Protein AF-A0A962YZ81-F1 (afdb_monomer)

Structure (mmCIF, N/CA/C/O backbone):
data_AF-A0A962YZ81-F1
#
_entry.id   AF-A0A962YZ81-F1
#
loop_
_atom_site.group_PDB
_atom_site.id
_atom_site.type_symbol
_atom_site.label_atom_id
_atom_site.label_alt_id
_atom_site.label_comp_id
_atom_site.label_asym_id
_atom_site.label_entity_id
_atom_site.label_seq_id
_atom_site.pdbx_PDB_ins_code
_atom_site.Cartn_x
_atom_site.Cartn_y
_atom_site.Cartn_z
_atom_site.occupancy
_atom_site.B_iso_or_equiv
_atom_site.auth_seq_id
_atom_site.auth_comp_id
_atom_site.auth_asym_id
_atom_site.auth_atom_id
_atom_site.pdbx_PDB_model_num
ATOM 1 N N . MET A 1 1 ? -32.853 -2.459 6.641 1.00 59.88 1 MET A N 1
ATOM 2 C CA . MET A 1 1 ? -31.569 -1.714 6.625 1.00 59.88 1 MET A CA 1
ATOM 3 C C . MET A 1 1 ? -31.871 -0.236 6.868 1.00 59.88 1 MET A C 1
ATOM 5 O O . MET A 1 1 ? -32.823 0.249 6.276 1.00 59.88 1 MET A O 1
ATOM 9 N N . ASN A 1 2 ? -31.163 0.456 7.772 1.00 80.00 2 ASN A N 1
ATOM 10 C CA . ASN A 1 2 ? -31.430 1.874 8.089 1.00 80.00 2 ASN A CA 1
ATOM 11 C C . ASN A 1 2 ? -31.169 2.768 6.851 1.00 80.00 2 ASN A C 1
ATOM 13 O O . ASN A 1 2 ? -30.188 2.528 6.148 1.00 80.00 2 ASN A O 1
ATOM 17 N N . LYS A 1 3 ? -32.009 3.784 6.588 1.00 79.56 3 LYS A N 1
ATOM 18 C CA . LYS A 1 3 ? -31.895 4.694 5.425 1.00 79.56 3 LYS A CA 1
ATOM 19 C C . LYS A 1 3 ? -30.495 5.306 5.291 1.00 79.56 3 LYS A C 1
ATOM 21 O O . LYS A 1 3 ? -29.955 5.332 4.193 1.00 79.56 3 LYS A O 1
ATOM 26 N N . ALA A 1 4 ? -29.874 5.710 6.401 1.00 78.94 4 ALA A N 1
ATOM 27 C CA . ALA A 1 4 ? -28.517 6.268 6.401 1.00 78.94 4 ALA A CA 1
ATOM 28 C C . ALA A 1 4 ? -27.460 5.283 5.863 1.00 78.94 4 ALA A C 1
ATOM 30 O O . ALA A 1 4 ? -26.627 5.653 5.042 1.00 78.94 4 ALA A O 1
ATOM 31 N N . LYS A 1 5 ? -27.562 4.003 6.241 1.00 81.94 5 LYS A N 1
ATOM 32 C CA . LYS A 1 5 ? -26.656 2.944 5.774 1.00 81.94 5 LYS A CA 1
ATOM 33 C C . LYS A 1 5 ? -26.823 2.668 4.276 1.00 81.94 5 LYS A C 1
ATOM 35 O O . LYS A 1 5 ? -25.845 2.387 3.591 1.00 81.94 5 LYS A O 1
ATOM 40 N N . ILE A 1 6 ? -28.059 2.755 3.773 1.00 87.19 6 ILE A N 1
ATOM 41 C CA . ILE A 1 6 ? -28.347 2.655 2.333 1.00 87.19 6 ILE A CA 1
ATOM 42 C C . ILE A 1 6 ? -27.667 3.812 1.596 1.00 87.19 6 ILE A C 1
ATOM 44 O O . ILE A 1 6 ? -26.967 3.569 0.624 1.00 87.19 6 ILE A O 1
ATOM 48 N N . ILE A 1 7 ? -27.814 5.045 2.091 1.00 89.69 7 ILE A N 1
ATOM 49 C CA . ILE A 1 7 ? -27.195 6.232 1.485 1.00 89.69 7 ILE A CA 1
ATOM 50 C C . ILE A 1 7 ? -25.669 6.094 1.446 1.00 89.69 7 ILE A C 1
ATOM 52 O O . ILE A 1 7 ? -25.079 6.267 0.384 1.00 89.69 7 ILE A O 1
ATOM 56 N N . GLY A 1 8 ? -25.031 5.730 2.564 1.00 91.62 8 GLY A N 1
ATOM 57 C CA . GLY A 1 8 ? -23.577 5.553 2.623 1.00 91.62 8 GLY A CA 1
ATOM 58 C C . GLY A 1 8 ? -23.066 4.506 1.629 1.00 91.62 8 GLY A C 1
ATOM 59 O O . GLY A 1 8 ? -22.128 4.771 0.880 1.00 91.62 8 GLY A O 1
ATOM 60 N N . LEU A 1 9 ? -23.723 3.344 1.554 1.00 93.00 9 LEU A N 1
ATOM 61 C CA . LEU A 1 9 ? -23.372 2.307 0.581 1.00 93.00 9 LEU A CA 1
ATOM 62 C C . LEU A 1 9 ? -23.564 2.791 -0.863 1.00 93.00 9 LEU A C 1
ATOM 64 O O . LEU A 1 9 ? -22.676 2.590 -1.689 1.00 93.00 9 LEU A O 1
ATOM 68 N N . SER A 1 10 ? -24.682 3.457 -1.160 1.00 94.56 10 SER A N 1
ATOM 69 C CA . SER A 1 10 ? -24.947 4.016 -2.488 1.00 94.56 10 SER A CA 1
ATOM 70 C C . SER A 1 10 ? -23.887 5.035 -2.904 1.00 94.56 10 SER A C 1
ATOM 72 O O . SER A 1 10 ? -23.472 5.027 -4.057 1.00 94.56 10 SER A O 1
ATOM 74 N N . LEU A 1 11 ? -23.402 5.871 -1.980 1.00 96.75 11 LEU A N 1
ATOM 75 C CA . LEU A 1 11 ? -22.328 6.831 -2.253 1.00 96.75 11 LEU A CA 1
ATOM 76 C C . LEU A 1 11 ? -20.990 6.143 -2.542 1.00 96.75 11 LEU A C 1
ATOM 78 O O . LEU A 1 11 ? -20.289 6.550 -3.463 1.00 96.75 11 LEU A O 1
ATOM 82 N N . ILE A 1 12 ? -20.647 5.081 -1.805 1.00 97.44 12 ILE A N 1
ATOM 83 C CA . ILE A 1 12 ? -19.431 4.292 -2.068 1.00 97.44 12 ILE A CA 1
ATOM 84 C C . ILE A 1 12 ? -19.514 3.631 -3.448 1.00 97.44 12 ILE A C 1
ATOM 86 O O . ILE A 1 12 ? -18.572 3.721 -4.233 1.00 97.44 12 ILE A O 1
ATOM 90 N N . VAL A 1 13 ? -20.650 3.005 -3.770 1.00 97.19 13 VAL A N 1
ATOM 91 C CA . VAL A 1 13 ? -20.874 2.385 -5.085 1.00 97.19 13 VAL A CA 1
ATOM 92 C C . VAL A 1 13 ? -20.811 3.435 -6.191 1.00 97.19 13 VAL A C 1
ATOM 94 O O . VAL A 1 13 ? -20.129 3.219 -7.190 1.00 97.19 13 VAL A O 1
ATOM 97 N N . ALA A 1 14 ? -21.449 4.592 -6.002 1.00 97.38 14 ALA A N 1
ATOM 98 C CA . ALA A 1 14 ? -21.382 5.697 -6.950 1.00 97.38 14 ALA A CA 1
ATOM 99 C C . ALA A 1 14 ? -19.939 6.179 -7.156 1.00 97.38 14 ALA A C 1
ATOM 101 O O . ALA A 1 14 ? -19.529 6.359 -8.298 1.00 97.38 14 ALA A O 1
ATOM 102 N N . ALA A 1 15 ? -19.143 6.316 -6.090 1.00 97.50 15 ALA A N 1
ATOM 103 C CA . ALA A 1 15 ? -17.740 6.713 -6.195 1.00 97.50 15 ALA A CA 1
ATOM 104 C C . ALA A 1 15 ? -16.913 5.718 -7.023 1.00 97.50 15 ALA A C 1
ATOM 106 O O . ALA A 1 15 ? -16.122 6.134 -7.867 1.00 97.50 15 ALA A O 1
ATOM 107 N N . ILE A 1 16 ? -17.134 4.414 -6.837 1.00 97.69 16 ILE A N 1
ATOM 108 C CA . ILE A 1 16 ? -16.465 3.368 -7.622 1.00 97.69 16 ILE A CA 1
ATOM 109 C C . ILE A 1 16 ? -16.908 3.424 -9.088 1.00 97.69 16 ILE A C 1
ATOM 111 O O . ILE A 1 16 ? -16.063 3.452 -9.977 1.00 97.69 16 ILE A O 1
ATOM 115 N N . VAL A 1 17 ? -18.216 3.477 -9.359 1.00 97.88 17 VAL A N 1
ATOM 116 C CA . VAL A 1 17 ? -18.754 3.489 -10.731 1.00 97.88 17 VAL A CA 1
ATOM 117 C C . VAL A 1 17 ? -18.298 4.734 -11.491 1.00 97.88 17 VAL A C 1
ATOM 119 O O . VAL A 1 17 ? -17.798 4.622 -12.608 1.00 97.88 17 VAL A O 1
ATOM 122 N N . VAL A 1 18 ? -18.412 5.914 -10.880 1.00 97.75 18 VAL A N 1
ATOM 123 C CA . VAL A 1 18 ? -17.954 7.174 -11.481 1.00 97.75 18 VAL A CA 1
ATOM 124 C C . VAL A 1 18 ? -16.445 7.139 -11.710 1.00 97.75 18 VAL A C 1
ATOM 126 O O . VAL A 1 18 ? -15.990 7.525 -12.782 1.00 97.75 18 VAL A O 1
ATOM 129 N N . SER A 1 19 ? -15.668 6.615 -10.756 1.00 97.62 19 SER A N 1
ATOM 130 C CA . SER A 1 19 ? -14.227 6.413 -10.933 1.00 97.62 19 SER A CA 1
ATOM 131 C C . SER A 1 19 ? -13.926 5.527 -12.141 1.00 97.62 19 SER A C 1
ATOM 133 O O . SER A 1 19 ? -13.097 5.905 -12.960 1.00 97.62 19 SER A O 1
ATOM 135 N N . ILE A 1 20 ? -14.626 4.399 -12.310 1.00 97.12 20 ILE A N 1
ATOM 136 C CA . ILE A 1 20 ? -14.428 3.494 -13.454 1.00 97.12 20 ILE A CA 1
ATOM 137 C C . ILE A 1 20 ? -14.692 4.224 -14.772 1.00 97.12 20 ILE A C 1
ATOM 139 O O . ILE A 1 20 ? -13.882 4.110 -15.690 1.00 97.12 20 ILE A O 1
ATOM 143 N N . ILE A 1 21 ? -15.773 5.008 -14.850 1.00 97.12 21 ILE A N 1
ATOM 144 C CA . ILE A 1 21 ? -16.113 5.810 -16.037 1.00 97.12 21 ILE A CA 1
ATOM 145 C C . ILE A 1 21 ? -15.026 6.854 -16.317 1.00 97.12 21 ILE A C 1
ATOM 147 O O . ILE A 1 21 ? -14.605 7.024 -17.459 1.00 97.12 21 ILE A O 1
ATOM 151 N N . ILE A 1 22 ? -14.541 7.555 -15.293 1.00 96.00 22 ILE A N 1
ATOM 152 C CA . ILE A 1 22 ? -13.462 8.538 -15.448 1.00 96.00 22 ILE A CA 1
ATOM 153 C C . ILE A 1 22 ? -12.196 7.839 -15.950 1.00 96.00 22 ILE A C 1
ATOM 155 O O . ILE A 1 22 ? -11.637 8.217 -16.977 1.00 96.00 22 ILE A O 1
ATOM 159 N N . GLN A 1 23 ? -11.772 6.774 -15.269 1.00 95.50 23 GLN A N 1
ATOM 160 C CA . GLN A 1 23 ? -10.548 6.058 -15.602 1.00 95.50 23 GLN A CA 1
ATOM 161 C C . GLN A 1 23 ? -10.626 5.423 -16.990 1.00 95.50 23 GLN A C 1
ATOM 163 O O . GLN A 1 23 ? -9.640 5.469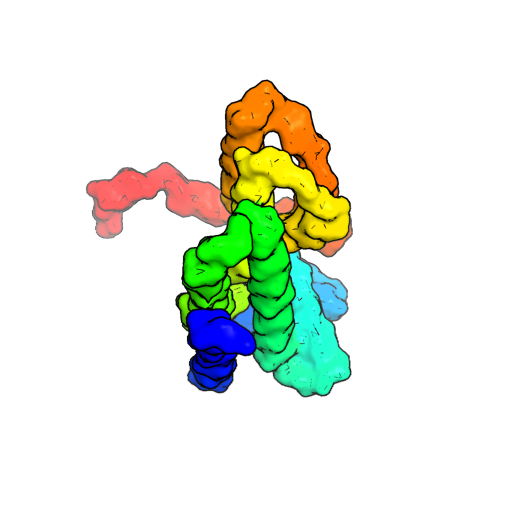 -17.718 1.00 95.50 23 GLN A O 1
ATOM 168 N N . SER A 1 24 ? -11.776 4.899 -17.427 1.00 93.19 24 SER A N 1
ATOM 169 C CA . SER A 1 24 ? -11.922 4.345 -18.780 1.00 93.19 24 SER A CA 1
ATOM 170 C C . SER A 1 24 ? -11.721 5.379 -19.890 1.00 93.19 24 SER A C 1
ATOM 172 O O . SER A 1 24 ? -11.372 4.990 -20.999 1.00 93.19 24 SER A O 1
ATOM 174 N N . ASN A 1 25 ? -11.895 6.670 -19.592 1.00 93.62 25 ASN A N 1
ATOM 175 C CA . ASN A 1 25 ? -11.790 7.771 -20.553 1.00 93.62 25 ASN A CA 1
ATOM 176 C C . ASN A 1 25 ? -10.505 8.606 -20.406 1.00 93.62 25 ASN A C 1
ATOM 178 O O . ASN A 1 25 ? -10.316 9.574 -21.139 1.00 93.62 25 ASN A O 1
ATOM 182 N N . ILE A 1 26 ? -9.610 8.246 -19.481 1.00 92.12 26 ILE A N 1
ATOM 183 C CA . ILE A 1 26 ? -8.335 8.940 -19.262 1.00 92.12 26 ILE A CA 1
ATOM 184 C C . ILE A 1 26 ? -7.171 8.064 -19.733 1.00 92.12 26 ILE A C 1
ATOM 186 O O . ILE A 1 26 ? -7.167 6.844 -19.548 1.00 92.12 26 ILE A O 1
ATOM 190 N N . TYR A 1 27 ? -6.157 8.692 -20.329 1.00 89.81 27 TYR A N 1
ATOM 191 C CA . TYR A 1 27 ? -4.914 8.028 -20.717 1.00 89.81 27 TYR A CA 1
ATOM 192 C C . TYR A 1 27 ? -4.071 7.639 -19.501 1.00 89.81 27 TYR A C 1
ATOM 194 O O . TYR A 1 27 ? -4.050 8.330 -18.484 1.00 89.81 27 TYR A O 1
ATOM 202 N N . LEU A 1 28 ? -3.332 6.535 -19.612 1.00 90.12 28 LEU A N 1
ATOM 203 C CA . LEU A 1 28 ? -2.397 6.147 -18.565 1.00 90.12 28 LEU A CA 1
ATOM 204 C C . LEU A 1 28 ? -1.233 7.148 -18.510 1.00 90.12 28 LEU A C 1
ATOM 206 O O . LEU A 1 28 ? -0.597 7.422 -19.527 1.00 90.12 28 LEU A O 1
ATOM 210 N N . GLY A 1 29 ? -0.946 7.674 -17.319 1.00 89.56 29 GLY A N 1
ATOM 211 C CA . GLY A 1 29 ? 0.181 8.578 -17.113 1.00 89.56 29 GLY A CA 1
ATOM 212 C C . GLY A 1 29 ? 1.518 7.920 -17.466 1.00 89.56 29 GLY A C 1
ATOM 213 O O . GLY A 1 29 ? 1.722 6.729 -17.220 1.00 89.56 29 GLY A O 1
ATOM 214 N N . TRP A 1 30 ? 2.445 8.714 -18.006 1.00 88.00 30 TRP A N 1
ATOM 215 C CA . TRP A 1 30 ? 3.760 8.254 -18.470 1.00 88.00 30 TRP A CA 1
ATOM 216 C C . TRP A 1 30 ? 4.522 7.424 -17.422 1.00 88.00 30 TRP A C 1
ATOM 218 O O . TRP A 1 30 ? 5.000 6.339 -17.739 1.00 88.00 30 TRP A O 1
ATOM 228 N N . ASN A 1 31 ? 4.538 7.868 -16.159 1.00 90.44 31 ASN A N 1
ATOM 229 C CA . ASN A 1 31 ? 5.167 7.153 -15.044 1.00 90.44 31 ASN A CA 1
ATOM 230 C C . ASN A 1 31 ? 4.623 5.728 -14.870 1.00 90.44 31 ASN A C 1
ATOM 232 O O . ASN A 1 31 ? 5.381 4.797 -14.616 1.00 90.44 31 ASN A O 1
ATOM 236 N N . MET A 1 32 ? 3.313 5.537 -15.010 1.00 93.31 32 MET A N 1
ATOM 237 C CA . MET A 1 32 ? 2.674 4.233 -14.834 1.00 93.31 32 MET A CA 1
ATOM 238 C C . MET A 1 32 ? 2.900 3.338 -16.051 1.00 93.31 32 MET A C 1
ATOM 240 O O . MET A 1 32 ? 3.128 2.140 -15.897 1.00 93.31 32 MET A O 1
ATOM 244 N N . GLY A 1 33 ? 2.876 3.918 -17.256 1.00 94.44 33 GLY A N 1
ATOM 245 C CA . GLY A 1 33 ? 3.240 3.210 -18.484 1.00 94.44 33 GLY A CA 1
ATOM 246 C C . GLY A 1 33 ? 4.682 2.705 -18.437 1.00 94.44 33 GLY A C 1
ATOM 247 O O . GLY A 1 33 ? 4.933 1.533 -18.716 1.00 94.44 33 GLY A O 1
ATOM 248 N N . TRP A 1 34 ? 5.610 3.556 -17.991 1.00 95.56 34 TRP A N 1
ATOM 249 C CA . TRP A 1 34 ? 7.008 3.186 -17.786 1.00 95.56 34 TRP A CA 1
ATOM 250 C C . TRP A 1 34 ? 7.159 2.070 -16.746 1.00 95.56 34 TRP A C 1
ATOM 252 O O . TRP A 1 34 ? 7.819 1.074 -17.024 1.00 95.56 34 TRP A O 1
ATOM 262 N N . ARG A 1 35 ? 6.470 2.147 -15.599 1.00 95.00 35 ARG A N 1
ATOM 263 C CA . ARG A 1 35 ? 6.501 1.080 -14.577 1.00 95.00 35 ARG A CA 1
ATOM 264 C C . ARG A 1 35 ? 5.967 -0.255 -15.083 1.00 95.00 35 ARG A C 1
ATOM 266 O O . ARG A 1 35 ? 6.562 -1.289 -14.783 1.00 95.00 35 ARG A O 1
ATOM 273 N N . LEU A 1 36 ? 4.882 -0.255 -15.861 1.00 96.19 36 LEU A N 1
ATOM 274 C CA . LEU A 1 36 ? 4.383 -1.477 -16.500 1.00 96.19 36 LEU A CA 1
ATOM 275 C C . LEU A 1 36 ? 5.438 -2.082 -17.426 1.00 96.19 36 LEU A C 1
ATOM 277 O O . LEU A 1 36 ? 5.707 -3.279 -17.332 1.00 96.19 36 LEU A O 1
ATOM 281 N N . HIS A 1 37 ? 6.059 -1.255 -18.267 1.00 96.25 37 HIS A N 1
ATOM 282 C CA . HIS A 1 37 ? 7.109 -1.696 -19.178 1.00 96.25 37 HIS A CA 1
ATOM 283 C C . HIS A 1 37 ? 8.318 -2.265 -18.422 1.00 96.25 37 HIS A C 1
ATOM 285 O O . HIS A 1 37 ? 8.714 -3.403 -18.657 1.00 96.25 37 HIS A O 1
ATOM 291 N N . VAL A 1 38 ? 8.858 -1.523 -17.453 1.00 96.38 38 VAL A N 1
ATOM 292 C CA . VAL A 1 38 ? 9.979 -1.963 -16.609 1.00 96.38 38 VAL A CA 1
ATOM 293 C C . VAL A 1 38 ? 9.664 -3.284 -15.910 1.00 96.38 38 VAL A C 1
ATOM 295 O O . VAL A 1 38 ? 10.493 -4.191 -15.888 1.00 96.38 38 VAL A O 1
ATOM 298 N N . THR A 1 39 ? 8.448 -3.435 -15.389 1.00 97.00 39 THR A N 1
ATOM 299 C CA . THR A 1 39 ? 8.026 -4.666 -14.712 1.00 97.00 39 THR A CA 1
ATOM 300 C C . THR A 1 39 ? 7.939 -5.851 -15.666 1.00 97.00 39 THR A C 1
ATOM 302 O O . THR A 1 39 ? 8.334 -6.958 -15.301 1.00 97.00 39 THR A O 1
ATOM 305 N N . GLN A 1 40 ? 7.485 -5.642 -16.904 1.00 96.88 40 GLN A N 1
ATOM 306 C CA . GLN A 1 40 ? 7.522 -6.675 -17.943 1.00 96.88 40 GLN A CA 1
ATOM 307 C C . GLN A 1 40 ? 8.959 -7.102 -18.254 1.00 96.88 40 GLN A C 1
ATOM 309 O O . GLN A 1 40 ? 9.239 -8.300 -18.282 1.00 96.88 40 GLN A O 1
ATOM 314 N N . GLN A 1 41 ? 9.873 -6.141 -18.420 1.00 96.81 41 GLN A N 1
ATOM 315 C CA . GLN A 1 41 ? 11.286 -6.421 -18.679 1.00 96.81 41 GLN A CA 1
ATOM 316 C C . GLN A 1 41 ? 11.938 -7.162 -17.507 1.00 96.81 41 GLN A C 1
ATOM 318 O O . GLN A 1 41 ? 12.663 -8.131 -17.721 1.00 96.81 41 GLN A O 1
ATOM 323 N N . PHE A 1 42 ? 11.646 -6.756 -16.270 1.00 96.00 42 PHE A N 1
ATOM 324 C CA . PHE A 1 42 ? 12.135 -7.421 -15.064 1.00 96.00 42 PHE A CA 1
ATOM 325 C C . PHE A 1 42 ? 11.646 -8.873 -14.973 1.00 96.00 42 PHE A C 1
ATOM 327 O O . PHE A 1 42 ? 12.445 -9.787 -14.783 1.00 96.00 42 PHE A O 1
ATOM 334 N N . LEU A 1 43 ? 10.350 -9.118 -15.197 1.00 96.19 43 LEU A N 1
ATOM 335 C CA . LEU A 1 43 ? 9.783 -10.474 -15.205 1.00 96.19 43 LEU A CA 1
ATOM 336 C C . LEU A 1 43 ? 10.289 -11.342 -16.370 1.00 96.19 43 LEU A C 1
ATOM 338 O O . LEU A 1 43 ? 10.217 -12.567 -16.285 1.00 96.19 43 LEU A O 1
ATOM 342 N N . ALA A 1 44 ? 10.810 -10.734 -17.438 1.00 96.19 44 ALA A N 1
ATOM 343 C CA . ALA A 1 44 ? 11.490 -11.425 -18.534 1.00 96.19 44 ALA A CA 1
ATOM 344 C C . ALA A 1 44 ? 12.973 -11.742 -18.236 1.00 96.19 44 ALA A C 1
ATOM 346 O O . ALA A 1 44 ? 13.675 -12.240 -19.113 1.00 96.19 44 ALA A O 1
ATOM 347 N N . GLY A 1 45 ? 13.456 -11.465 -17.019 1.00 94.94 45 GLY A N 1
ATOM 348 C CA . GLY A 1 45 ? 14.852 -11.670 -16.613 1.00 94.94 45 GLY A CA 1
ATOM 349 C C . GLY A 1 45 ? 15.776 -10.489 -16.924 1.00 94.94 45 GLY A C 1
ATOM 350 O O . GLY A 1 45 ? 16.995 -10.621 -16.834 1.00 94.94 45 GLY A O 1
ATOM 351 N N . GLY A 1 46 ? 15.217 -9.338 -17.305 1.00 94.56 46 GLY A N 1
ATOM 352 C CA . GLY A 1 46 ? 15.970 -8.114 -17.555 1.00 94.56 46 GLY A CA 1
ATOM 353 C C . GLY A 1 46 ? 16.435 -7.411 -16.277 1.00 94.56 46 GLY A C 1
ATOM 354 O O . GLY A 1 46 ? 15.924 -7.655 -15.185 1.00 94.56 46 GLY A O 1
ATOM 355 N N . ASN A 1 47 ? 17.394 -6.493 -16.418 1.00 93.06 47 ASN A N 1
ATOM 356 C CA . ASN A 1 47 ? 17.949 -5.727 -15.297 1.00 93.06 47 ASN A CA 1
ATOM 357 C C . ASN A 1 47 ? 18.019 -4.207 -15.561 1.00 93.06 47 ASN A C 1
ATOM 359 O O . ASN A 1 47 ? 17.870 -3.745 -16.694 1.00 93.06 47 ASN A O 1
ATOM 363 N N . TYR A 1 48 ? 18.322 -3.473 -14.482 1.00 93.06 48 TYR A N 1
ATOM 364 C CA . TYR A 1 48 ? 18.395 -2.007 -14.361 1.00 93.06 48 TYR A CA 1
ATOM 365 C C . TYR A 1 48 ? 19.408 -1.274 -15.260 1.00 93.06 48 TYR A C 1
ATOM 367 O O . TYR A 1 48 ? 19.480 -0.048 -15.214 1.00 93.06 48 TYR A O 1
ATOM 375 N N . VAL A 1 49 ? 20.241 -1.985 -16.018 1.00 91.31 49 VAL A N 1
ATOM 376 C CA . VAL A 1 49 ? 21.292 -1.364 -16.841 1.00 91.31 49 VAL A CA 1
ATOM 377 C C . VAL A 1 49 ? 21.122 -1.735 -18.301 1.00 91.31 49 VAL A C 1
ATOM 379 O O . VAL A 1 49 ? 21.199 -0.869 -19.165 1.00 91.31 49 VAL A O 1
ATOM 382 N N . THR A 1 50 ? 20.876 -3.012 -18.588 1.00 91.62 50 THR A N 1
ATOM 383 C CA . THR A 1 50 ? 20.820 -3.500 -19.971 1.00 91.62 50 THR A CA 1
ATOM 384 C C . THR A 1 50 ? 19.431 -3.412 -20.587 1.00 91.62 50 THR A C 1
ATOM 386 O O . THR A 1 50 ? 19.324 -3.259 -21.799 1.00 91.62 50 THR A O 1
ATOM 389 N N . ASN A 1 51 ? 18.366 -3.545 -19.789 1.00 95.44 51 ASN A N 1
ATOM 390 C CA . ASN A 1 51 ? 17.002 -3.685 -20.316 1.00 95.44 51 ASN A CA 1
ATOM 391 C C . ASN A 1 51 ? 16.129 -2.467 -20.041 1.00 95.44 51 ASN A C 1
ATOM 393 O O . ASN A 1 51 ? 15.259 -2.151 -20.846 1.00 95.44 51 ASN A O 1
ATOM 397 N N . PHE A 1 52 ? 16.335 -1.816 -18.904 1.00 94.06 52 PHE A N 1
ATOM 398 C CA . PHE A 1 52 ? 15.654 -0.588 -18.532 1.00 94.06 52 PHE A CA 1
ATOM 399 C C . PHE A 1 52 ? 16.527 0.170 -17.544 1.00 94.06 52 PHE A C 1
ATOM 401 O O . PHE A 1 52 ? 17.184 -0.464 -16.734 1.00 94.06 52 PHE A O 1
ATOM 408 N N . MET A 1 53 ? 16.505 1.499 -17.572 1.00 92.44 53 MET A N 1
ATOM 409 C CA . MET A 1 53 ? 17.179 2.330 -16.575 1.00 92.44 53 MET A CA 1
ATOM 410 C C . MET A 1 53 ? 16.123 3.126 -15.817 1.00 92.44 53 MET A C 1
ATOM 412 O O . MET A 1 53 ? 15.393 3.909 -16.418 1.00 92.44 53 MET A O 1
ATOM 416 N N . ASP A 1 54 ? 16.023 2.914 -14.507 1.00 92.06 54 ASP A N 1
ATOM 417 C CA . ASP A 1 54 ? 15.050 3.597 -13.655 1.00 92.06 54 ASP A CA 1
ATOM 418 C C . ASP A 1 54 ? 15.740 4.102 -12.390 1.00 92.06 54 ASP A C 1
ATOM 420 O O . ASP A 1 54 ? 16.496 3.365 -11.764 1.00 92.06 54 ASP A O 1
ATOM 424 N N . ILE A 1 55 ? 15.488 5.360 -12.029 1.00 90.94 55 ILE A N 1
ATOM 425 C CA . ILE A 1 55 ? 16.048 5.996 -10.830 1.00 90.94 55 ILE A CA 1
ATOM 426 C C . ILE A 1 55 ? 15.368 5.524 -9.543 1.00 90.94 55 ILE A C 1
ATOM 428 O O . ILE A 1 55 ? 15.871 5.779 -8.450 1.00 90.94 55 ILE A O 1
ATOM 432 N N . ASN A 1 56 ? 14.205 4.885 -9.656 1.00 91.81 56 ASN A N 1
ATOM 433 C CA . ASN A 1 56 ? 13.401 4.505 -8.515 1.00 91.81 56 ASN A CA 1
ATOM 434 C C . ASN A 1 56 ? 13.820 3.146 -7.931 1.00 91.81 56 ASN A C 1
ATOM 436 O O . ASN A 1 56 ? 14.207 2.233 -8.675 1.00 91.81 56 ASN A O 1
ATOM 440 N N . PRO A 1 57 ? 13.654 2.967 -6.607 1.00 92.62 57 PRO A N 1
ATOM 441 C CA . PRO A 1 57 ? 13.907 1.692 -5.956 1.00 92.62 57 PRO A CA 1
ATOM 442 C C . PRO A 1 57 ? 13.053 0.530 -6.504 1.00 92.62 57 PRO A C 1
ATOM 444 O O . PRO A 1 57 ? 11.920 0.752 -6.947 1.00 92.62 57 PRO A O 1
ATOM 447 N N . PRO A 1 58 ? 13.536 -0.725 -6.385 1.00 94.25 58 PRO A N 1
ATOM 448 C CA . PRO A 1 58 ? 12.879 -1.914 -6.941 1.00 94.25 58 PRO A CA 1
ATOM 449 C C . PRO A 1 58 ? 11.452 -2.185 -6.480 1.00 94.25 58 PRO A C 1
ATOM 451 O O . PRO A 1 58 ? 10.712 -2.857 -7.195 1.00 94.25 58 PRO A O 1
ATOM 454 N N . PHE A 1 59 ? 11.020 -1.672 -5.324 1.00 95.19 59 PHE A N 1
ATOM 455 C CA . PHE A 1 59 ? 9.669 -1.967 -4.840 1.00 95.19 59 PHE A CA 1
ATOM 456 C C . PHE A 1 59 ? 8.567 -1.523 -5.808 1.00 95.19 59 PHE A C 1
ATOM 458 O O . PHE A 1 59 ? 7.546 -2.197 -5.916 1.00 95.19 59 PHE A O 1
ATOM 465 N N . LEU A 1 60 ? 8.785 -0.442 -6.566 1.00 92.62 60 LEU A N 1
ATOM 466 C CA . LEU A 1 60 ? 7.813 0.023 -7.562 1.00 92.62 60 LEU A CA 1
ATOM 467 C C . LEU A 1 60 ? 7.629 -0.975 -8.713 1.00 92.62 60 LEU A C 1
ATOM 469 O O . LEU A 1 60 ? 6.565 -1.009 -9.326 1.00 92.62 60 LEU A O 1
ATOM 473 N N . ILE A 1 61 ? 8.644 -1.800 -8.983 1.00 94.94 61 ILE A N 1
ATOM 474 C CA . ILE A 1 61 ? 8.553 -2.927 -9.914 1.00 94.94 61 ILE A CA 1
ATOM 475 C C . ILE A 1 61 ? 7.693 -4.024 -9.285 1.00 94.94 61 ILE A C 1
ATOM 477 O O . ILE A 1 61 ? 6.741 -4.505 -9.898 1.00 94.94 61 ILE A O 1
ATOM 481 N N . TYR A 1 62 ? 7.990 -4.396 -8.035 1.00 95.75 62 TYR A N 1
ATOM 482 C CA . TYR A 1 62 ? 7.279 -5.464 -7.322 1.00 95.75 62 TYR A CA 1
ATOM 483 C C . TYR A 1 62 ? 5.785 -5.174 -7.171 1.00 95.75 62 TYR A C 1
ATOM 485 O O . TYR A 1 62 ? 4.955 -6.067 -7.332 1.00 95.75 62 TYR A O 1
ATOM 493 N N . GLU A 1 63 ? 5.438 -3.914 -6.931 1.00 95.19 63 GLU A N 1
ATOM 494 C CA . GLU A 1 63 ? 4.064 -3.433 -6.817 1.00 95.19 63 GLU A CA 1
ATOM 495 C C . GLU A 1 63 ? 3.244 -3.635 -8.106 1.00 95.19 63 GLU A C 1
ATOM 497 O O . GLU A 1 63 ? 2.041 -3.889 -8.047 1.00 95.19 63 GLU A O 1
ATOM 502 N N . TYR A 1 64 ? 3.892 -3.582 -9.273 1.00 97.06 64 TYR A N 1
ATOM 503 C CA . TYR A 1 64 ? 3.248 -3.727 -10.581 1.00 97.06 64 TYR A CA 1
ATOM 504 C C . TYR A 1 64 ? 3.231 -5.183 -11.083 1.00 97.06 64 TYR A C 1
ATOM 506 O O . TYR A 1 64 ? 2.528 -5.485 -12.054 1.00 97.06 64 TYR A O 1
ATOM 514 N N . ILE A 1 65 ? 3.934 -6.113 -10.417 1.00 97.69 65 ILE A N 1
ATOM 515 C CA . ILE A 1 65 ? 3.956 -7.542 -10.786 1.00 97.69 65 ILE A CA 1
ATOM 516 C C . ILE A 1 65 ? 2.540 -8.128 -10.900 1.00 97.69 65 ILE A C 1
ATOM 518 O O . ILE A 1 65 ? 2.260 -8.760 -11.922 1.00 97.69 65 ILE A O 1
ATOM 522 N N . PRO A 1 66 ? 1.612 -7.919 -9.941 1.00 98.12 66 PRO A N 1
ATOM 523 C CA . PRO A 1 66 ? 0.275 -8.502 -10.032 1.00 98.12 66 PRO A CA 1
ATOM 524 C C . PRO A 1 66 ? -0.492 -8.042 -11.277 1.00 98.12 66 PRO A C 1
ATOM 526 O O . PRO A 1 66 ? -1.189 -8.845 -11.892 1.00 98.12 66 PRO A O 1
ATOM 529 N N . ALA A 1 67 ? -0.321 -6.783 -11.690 1.00 98.06 67 ALA A N 1
ATOM 530 C CA . ALA A 1 67 ? -0.945 -6.245 -12.896 1.00 98.06 67 ALA A CA 1
ATOM 531 C C . ALA A 1 67 ? -0.379 -6.887 -14.171 1.00 98.06 67 ALA A C 1
ATOM 533 O O . ALA A 1 67 ? -1.137 -7.262 -15.067 1.00 98.06 67 ALA A O 1
ATOM 534 N N . VAL A 1 68 ? 0.944 -7.057 -14.247 1.00 98.31 68 VAL A N 1
ATOM 535 C CA . VAL A 1 68 ? 1.599 -7.685 -15.406 1.00 98.31 68 VAL A CA 1
ATOM 536 C C . VAL A 1 68 ? 1.257 -9.173 -15.505 1.00 98.31 68 VAL A C 1
ATOM 538 O O . VAL A 1 68 ? 0.972 -9.662 -16.599 1.00 98.31 68 VAL A O 1
ATOM 541 N N . LEU A 1 69 ? 1.228 -9.894 -14.381 1.00 98.25 69 LEU A N 1
ATOM 542 C CA . LEU A 1 69 ? 0.807 -11.297 -14.355 1.00 98.25 69 LEU A CA 1
ATOM 543 C C . LEU A 1 69 ? -0.663 -11.450 -14.749 1.00 98.25 69 LEU A C 1
ATOM 545 O O . LEU A 1 69 ? -0.988 -12.327 -15.547 1.00 98.25 69 LEU A O 1
ATOM 549 N N . LEU A 1 70 ? -1.538 -10.563 -14.262 1.00 98.44 70 LEU A N 1
ATOM 550 C CA . LEU A 1 70 ? -2.945 -10.549 -14.651 1.00 98.44 70 LEU A CA 1
ATOM 551 C C . LEU A 1 70 ? -3.100 -10.347 -16.163 1.00 98.44 70 LEU A C 1
ATOM 553 O O . LEU A 1 70 ? -3.849 -11.092 -16.793 1.00 98.44 70 LEU A O 1
ATOM 557 N N . ALA A 1 71 ? -2.369 -9.401 -16.759 1.00 98.12 71 ALA A N 1
ATOM 558 C CA . ALA A 1 71 ? -2.370 -9.191 -18.209 1.00 98.12 71 ALA A CA 1
ATOM 559 C C . ALA A 1 71 ? -1.908 -10.449 -18.959 1.00 98.12 71 ALA A C 1
ATOM 561 O O . ALA A 1 71 ? -2.572 -10.904 -19.888 1.00 98.12 71 ALA A O 1
ATOM 562 N N . LYS A 1 72 ? -0.813 -11.067 -18.498 1.00 97.06 72 LYS A N 1
ATOM 563 C CA . LYS A 1 72 ? -0.250 -12.284 -19.096 1.00 97.06 72 LYS A CA 1
ATOM 564 C C . LYS A 1 72 ? -1.217 -13.469 -19.056 1.00 97.06 72 LYS A C 1
ATOM 566 O O . LYS A 1 72 ? -1.288 -14.216 -20.025 1.00 97.06 72 LYS A O 1
ATOM 571 N N . TRP A 1 73 ? -1.935 -13.667 -17.951 1.00 97.62 73 TRP A N 1
ATOM 572 C CA . TRP A 1 73 ? -2.823 -14.823 -17.778 1.00 97.62 73 TRP A CA 1
ATOM 573 C C . TRP A 1 73 ? -4.204 -14.645 -18.405 1.00 97.62 73 TRP A C 1
ATOM 575 O O . TRP A 1 73 ? -4.821 -15.633 -18.786 1.00 97.62 73 TRP A O 1
ATOM 585 N N . THR A 1 74 ? -4.700 -13.411 -18.506 1.00 97.81 74 THR A N 1
ATOM 586 C CA . THR A 1 74 ? -6.054 -13.135 -19.021 1.00 97.81 74 THR A CA 1
ATOM 587 C C . THR A 1 74 ? -6.079 -12.678 -20.476 1.00 97.81 74 THR A C 1
ATOM 589 O O . THR A 1 74 ? -7.138 -12.702 -21.094 1.00 97.81 74 THR A O 1
ATOM 592 N N . GLY A 1 75 ? -4.945 -12.224 -21.021 1.00 96.81 75 GLY A N 1
ATOM 593 C CA . GLY A 1 75 ? -4.879 -11.588 -22.340 1.00 96.81 75 GLY A CA 1
ATOM 594 C C . GLY A 1 75 ? -5.459 -10.168 -22.376 1.00 96.81 75 GLY A C 1
ATOM 595 O O . GLY A 1 75 ? -5.536 -9.567 -23.445 1.00 96.81 75 GLY A O 1
ATOM 596 N N . LEU A 1 76 ? -5.867 -9.614 -21.227 1.00 97.12 76 LEU A N 1
ATOM 597 C CA . LEU A 1 76 ? -6.290 -8.220 -21.121 1.00 97.12 76 LEU A CA 1
ATOM 598 C C . LEU A 1 76 ? -5.117 -7.267 -21.388 1.00 97.12 76 LEU A C 1
ATOM 600 O O . LEU A 1 76 ? -3.947 -7.608 -21.204 1.00 97.12 76 LEU A O 1
ATOM 604 N N . SER A 1 77 ? -5.433 -6.031 -21.782 1.00 96.31 77 SER A N 1
ATOM 605 C CA . SER A 1 77 ? -4.408 -4.999 -21.933 1.00 96.31 77 SER A CA 1
ATOM 606 C C . SER A 1 77 ? -3.740 -4.695 -20.587 1.00 96.31 77 SER A C 1
ATOM 608 O O . SER A 1 77 ? -4.400 -4.662 -19.547 1.00 96.31 77 SER A O 1
ATOM 610 N N . ALA A 1 78 ? -2.437 -4.397 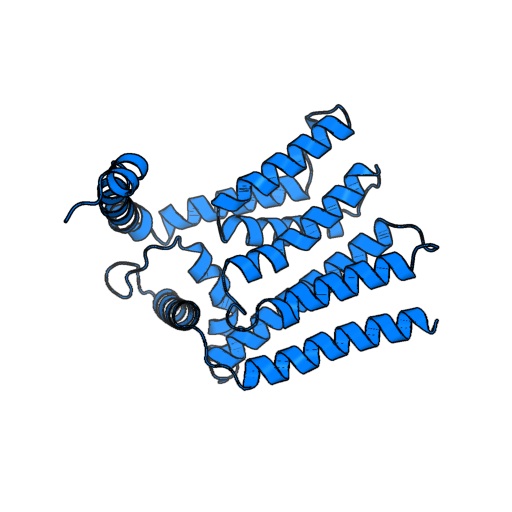-20.605 1.00 95.44 78 ALA A N 1
ATOM 611 C CA . ALA A 1 78 ? -1.678 -4.093 -19.388 1.00 95.44 78 ALA A CA 1
ATOM 612 C C . ALA A 1 78 ? -2.295 -2.939 -18.572 1.00 95.44 78 ALA A C 1
ATOM 614 O O . ALA A 1 78 ? -2.294 -2.970 -17.343 1.00 95.44 78 ALA A O 1
ATOM 615 N N . VAL A 1 79 ? -2.888 -1.952 -19.254 1.00 95.69 79 VAL A N 1
ATOM 616 C CA . VAL A 1 79 ? -3.597 -0.828 -18.623 1.00 95.69 79 VAL A CA 1
ATOM 617 C C . VAL A 1 79 ? -4.866 -1.294 -17.908 1.00 95.69 79 VAL A C 1
ATOM 619 O O . VAL A 1 79 ? -5.112 -0.891 -16.770 1.00 95.69 79 VAL A O 1
ATOM 622 N N . ALA A 1 80 ? -5.675 -2.143 -18.551 1.00 96.38 80 ALA A N 1
ATOM 623 C CA . ALA A 1 80 ? -6.881 -2.687 -17.933 1.00 96.38 80 ALA A CA 1
ATOM 624 C C . ALA A 1 80 ? -6.524 -3.549 -16.717 1.00 96.38 80 ALA A C 1
ATOM 626 O O . ALA A 1 80 ? -7.111 -3.374 -15.651 1.00 96.38 80 ALA A O 1
ATOM 627 N N . SER A 1 81 ? -5.512 -4.409 -16.844 1.00 98.06 81 SER A N 1
ATOM 628 C CA . SER A 1 81 ? -5.024 -5.238 -15.742 1.00 98.06 81 SER A CA 1
ATOM 629 C C . SER A 1 81 ? -4.508 -4.402 -14.573 1.00 98.06 81 SER A C 1
ATOM 631 O O . SER A 1 81 ? -4.895 -4.667 -13.440 1.00 98.06 81 SER A O 1
ATOM 633 N N . LEU A 1 82 ? -3.735 -3.339 -14.829 1.00 97.56 82 LEU A N 1
ATOM 634 C CA . LEU A 1 82 ? -3.298 -2.407 -13.784 1.00 97.56 82 LEU A CA 1
ATOM 635 C C . LEU A 1 82 ? -4.479 -1.787 -13.042 1.00 97.56 82 LEU A C 1
ATOM 637 O O . LEU A 1 82 ? -4.512 -1.801 -11.813 1.00 97.56 82 LEU A O 1
ATOM 641 N N . ARG A 1 83 ? -5.472 -1.275 -13.773 1.00 97.00 83 ARG A N 1
ATOM 642 C CA . ARG A 1 83 ? -6.664 -0.674 -13.162 1.00 97.00 83 ARG A CA 1
ATOM 643 C C . ARG A 1 83 ? -7.414 -1.682 -12.304 1.00 97.00 83 ARG A C 1
ATOM 645 O O . ARG A 1 83 ? -7.726 -1.366 -11.162 1.00 97.00 83 ARG A O 1
ATOM 652 N N . ILE A 1 84 ? -7.652 -2.892 -12.814 1.00 98.00 84 ILE A N 1
ATOM 653 C CA . ILE A 1 84 ? -8.321 -3.970 -12.069 1.00 98.00 84 ILE A CA 1
ATOM 654 C C . ILE A 1 84 ? -7.556 -4.290 -10.780 1.00 98.00 84 ILE A C 1
ATOM 656 O O . ILE A 1 84 ? -8.164 -4.353 -9.712 1.00 98.00 84 ILE A O 1
ATOM 660 N N . THR A 1 85 ? -6.232 -4.435 -10.854 1.00 98.38 85 THR A N 1
ATOM 661 C CA . THR A 1 85 ? -5.376 -4.675 -9.685 1.00 98.38 85 THR A CA 1
ATOM 662 C C . THR A 1 85 ? -5.497 -3.553 -8.651 1.00 98.38 85 THR A C 1
ATOM 664 O O . THR A 1 85 ? -5.680 -3.827 -7.467 1.00 98.38 85 THR A O 1
ATOM 667 N N . VAL A 1 86 ? -5.460 -2.289 -9.079 1.00 97.94 86 VAL A N 1
ATOM 668 C CA . VAL A 1 86 ? -5.552 -1.129 -8.174 1.00 97.94 86 VAL A CA 1
ATOM 669 C C . VAL A 1 86 ? -6.946 -1.018 -7.552 1.00 97.94 86 VAL A C 1
ATOM 671 O O . VAL A 1 86 ? -7.053 -0.770 -6.352 1.00 97.94 86 VAL A O 1
ATOM 674 N N . TYR A 1 87 ? -8.017 -1.268 -8.315 1.00 98.50 87 TYR A N 1
ATOM 675 C CA . TYR A 1 87 ? -9.376 -1.351 -7.764 1.00 98.50 87 TYR A CA 1
ATOM 676 C C . TYR A 1 87 ? -9.490 -2.469 -6.730 1.00 98.50 87 TYR A C 1
ATOM 678 O O . TYR A 1 87 ? -10.083 -2.253 -5.675 1.00 98.50 87 TYR A O 1
ATOM 686 N N . LEU A 1 88 ? -8.895 -3.637 -6.984 1.00 98.44 88 LEU A N 1
ATOM 687 C CA . LEU A 1 88 ? -8.869 -4.731 -6.016 1.00 98.44 88 LEU A CA 1
ATOM 688 C C . LEU A 1 88 ? -8.152 -4.311 -4.726 1.00 98.44 88 LEU A C 1
ATOM 690 O O . LEU A 1 88 ? -8.696 -4.514 -3.642 1.00 98.44 88 LEU A O 1
ATOM 694 N N . PHE A 1 89 ? -6.984 -3.669 -4.818 1.00 98.50 89 PHE A N 1
ATOM 695 C CA . PHE A 1 89 ? -6.273 -3.145 -3.645 1.00 98.50 89 PHE A CA 1
ATOM 696 C C . PHE A 1 89 ? -7.102 -2.120 -2.870 1.00 98.50 89 PHE A C 1
ATOM 698 O O . PHE A 1 89 ? -7.210 -2.219 -1.647 1.00 98.50 89 PHE A O 1
ATOM 705 N N . ALA A 1 90 ? -7.740 -1.180 -3.566 1.00 98.62 90 ALA A N 1
ATOM 706 C CA . ALA A 1 90 ? -8.587 -0.166 -2.949 1.00 98.62 90 ALA A CA 1
ATOM 707 C C . ALA A 1 90 ? -9.827 -0.773 -2.269 1.00 98.62 90 ALA A C 1
ATOM 709 O O . ALA A 1 90 ? -10.164 -0.379 -1.153 1.00 98.62 90 ALA A O 1
ATOM 710 N N . ILE A 1 91 ? -10.474 -1.769 -2.884 1.00 98.62 91 ILE A N 1
ATOM 711 C CA . ILE A 1 91 ? -11.622 -2.484 -2.299 1.00 98.62 91 ILE A CA 1
ATOM 712 C C . ILE A 1 91 ? -11.197 -3.264 -1.054 1.00 98.62 91 ILE A C 1
ATOM 714 O O . ILE A 1 91 ? -11.860 -3.172 -0.021 1.00 98.62 91 ILE A O 1
ATOM 718 N N . LEU A 1 92 ? -10.089 -4.008 -1.123 1.00 98.62 92 LEU A N 1
ATOM 719 C CA . LEU A 1 92 ? -9.573 -4.766 0.019 1.00 98.62 92 LEU A CA 1
ATOM 720 C C . LEU A 1 92 ? -9.160 -3.836 1.167 1.00 98.62 92 LEU A C 1
ATOM 722 O O . LEU A 1 92 ? -9.493 -4.108 2.321 1.00 98.62 92 LEU A O 1
ATOM 726 N N . SER A 1 93 ? -8.506 -2.715 0.853 1.00 98.75 93 SER A N 1
ATOM 727 C CA . SER A 1 93 ? -8.171 -1.683 1.834 1.00 98.75 93 SER A CA 1
ATOM 728 C C . SER A 1 93 ? -9.425 -1.088 2.472 1.00 98.75 93 SER A C 1
ATOM 730 O O . SER A 1 93 ? -9.532 -1.043 3.697 1.00 98.75 93 SER A O 1
ATOM 732 N N . LEU A 1 94 ? -10.427 -0.702 1.675 1.00 98.62 94 LEU A N 1
ATOM 733 C CA . LEU A 1 94 ? -11.671 -0.133 2.192 1.00 98.62 94 LEU A CA 1
ATOM 734 C C . LEU A 1 94 ? -12.443 -1.138 3.060 1.00 98.62 94 LEU A C 1
ATOM 736 O O . LEU A 1 94 ? -12.978 -0.761 4.103 1.00 98.62 94 LEU A O 1
ATOM 740 N N . ALA A 1 95 ? -12.465 -2.418 2.682 1.00 98.50 95 ALA A N 1
ATOM 741 C CA . ALA A 1 95 ? -13.068 -3.484 3.480 1.00 98.50 95 ALA A CA 1
ATOM 742 C C . ALA A 1 95 ? -12.342 -3.676 4.823 1.00 98.50 95 ALA A C 1
ATOM 744 O O . ALA A 1 95 ? -12.986 -3.832 5.866 1.00 98.50 95 ALA A O 1
ATOM 745 N N . LEU A 1 96 ? -11.008 -3.609 4.821 1.00 98.56 96 LEU A N 1
ATOM 746 C CA . LEU A 1 96 ? -10.198 -3.668 6.036 1.00 98.56 96 LEU A CA 1
ATOM 747 C C . LEU A 1 96 ? -10.441 -2.444 6.932 1.00 98.56 96 LEU A C 1
ATOM 749 O O . LEU A 1 96 ? -10.710 -2.602 8.124 1.00 98.56 96 LEU A O 1
ATOM 753 N N . CYS A 1 97 ? -10.451 -1.239 6.356 1.00 98.56 97 CYS A N 1
ATOM 754 C CA . CYS A 1 97 ? -10.830 0.001 7.034 1.00 98.56 97 CYS A CA 1
ATOM 755 C C . CYS A 1 97 ? -12.232 -0.101 7.646 1.00 98.56 97 CYS A C 1
ATOM 757 O O . CYS A 1 97 ? -12.416 0.257 8.807 1.00 98.56 97 CYS A O 1
ATOM 759 N N . HIS A 1 98 ? -13.214 -0.642 6.914 1.00 97.56 98 HIS A N 1
ATOM 760 C CA . HIS A 1 98 ? -14.570 -0.867 7.422 1.00 97.56 98 HIS A CA 1
ATOM 761 C C . HIS A 1 98 ? -14.556 -1.756 8.659 1.00 97.56 98 HIS A C 1
ATOM 763 O O . HIS A 1 98 ? -15.107 -1.365 9.690 1.00 97.56 98 HIS A O 1
ATOM 769 N N . ARG A 1 99 ? -13.882 -2.910 8.595 1.00 97.25 99 ARG A N 1
ATOM 770 C CA . ARG A 1 99 ? -13.753 -3.814 9.743 1.00 97.25 99 ARG A CA 1
ATOM 771 C C . ARG A 1 99 ? -13.138 -3.105 10.951 1.00 97.25 99 ARG A C 1
ATOM 773 O O . ARG A 1 99 ? -13.712 -3.151 12.037 1.00 97.25 99 ARG A O 1
ATOM 780 N N . ILE A 1 100 ? -12.032 -2.388 10.756 1.00 97.81 100 ILE A N 1
ATOM 781 C CA . ILE A 1 100 ? -11.350 -1.650 11.829 1.00 97.81 100 ILE A CA 1
ATOM 782 C C . ILE A 1 100 ? -12.256 -0.562 12.411 1.00 97.81 100 ILE A C 1
ATOM 784 O O . ILE A 1 100 ? -12.332 -0.425 13.629 1.00 97.81 100 ILE A O 1
ATOM 788 N N . ILE A 1 101 ? -12.988 0.187 11.584 1.00 96.69 101 ILE A N 1
ATOM 789 C CA . ILE A 1 101 ? -13.916 1.238 12.032 1.00 96.69 101 ILE A CA 1
ATOM 790 C C . ILE A 1 101 ? -15.050 0.642 12.872 1.00 96.69 101 ILE A C 1
ATOM 792 O O . ILE A 1 101 ? -15.405 1.213 13.909 1.00 96.69 101 ILE A O 1
ATOM 796 N N . GLN A 1 102 ? -15.591 -0.515 12.475 1.00 94.12 102 GLN A N 1
ATOM 797 C CA . GLN A 1 102 ? -16.622 -1.204 13.254 1.00 94.12 102 GLN A CA 1
ATOM 798 C C . GLN A 1 102 ? -16.104 -1.669 14.616 1.00 94.12 102 GLN A C 1
ATOM 800 O O . GLN A 1 102 ? -16.807 -1.505 15.613 1.00 94.12 102 GLN A O 1
ATOM 805 N N . GLU A 1 103 ? -14.873 -2.177 14.676 1.00 94.12 103 GLU A N 1
ATOM 806 C CA . GLU A 1 103 ? -14.228 -2.567 15.933 1.00 94.12 103 GLU A CA 1
ATOM 807 C C . GLU A 1 103 ? -13.826 -1.340 16.775 1.00 94.12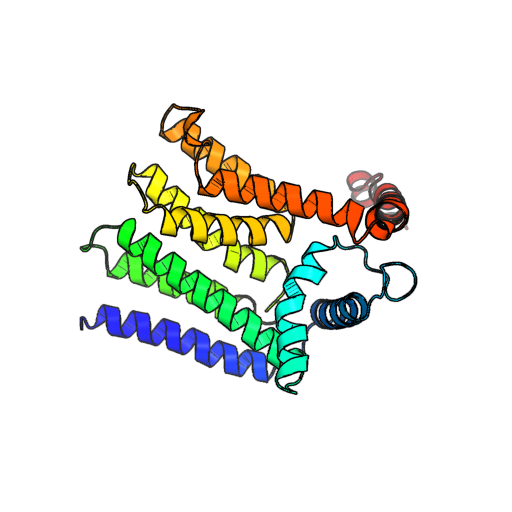 103 GLU A C 1
ATOM 809 O O . GLU A 1 103 ? -13.850 -1.392 18.004 1.00 94.12 103 GLU A O 1
ATOM 814 N N . THR A 1 104 ? -13.517 -0.201 16.146 1.00 94.31 104 THR A N 1
ATOM 815 C CA . THR A 1 104 ? -13.004 1.011 16.805 1.00 94.31 104 THR A CA 1
ATOM 816 C C . THR A 1 104 ? -14.094 1.855 17.456 1.00 94.31 104 THR A C 1
ATOM 818 O O . THR A 1 104 ? -13.942 2.251 18.618 1.00 94.31 104 THR A O 1
ATOM 821 N N . PHE A 1 105 ? -15.197 2.119 16.754 1.00 92.38 105 PHE A N 1
ATOM 822 C CA . PHE A 1 105 ? -16.252 3.042 17.196 1.00 92.38 105 PHE A CA 1
ATOM 823 C C . PHE A 1 105 ? -17.521 2.289 17.646 1.00 92.38 105 PHE A C 1
ATOM 825 O O . PHE A 1 105 ? -17.864 1.254 17.068 1.00 92.38 105 PHE A O 1
ATOM 832 N N . PRO A 1 106 ? -18.242 2.769 18.674 1.00 87.12 106 PRO A N 1
ATOM 833 C CA . PRO A 1 106 ? -19.457 2.117 19.165 1.00 87.12 106 PRO A CA 1
ATOM 834 C C . PRO A 1 106 ? -20.596 2.135 18.129 1.00 87.12 106 PRO A C 1
ATOM 836 O O . PRO A 1 106 ? -20.614 2.942 17.203 1.00 87.12 106 PRO A O 1
ATOM 839 N N . ILE A 1 107 ? -21.572 1.231 18.282 1.00 79.75 107 ILE A N 1
ATOM 840 C CA . ILE A 1 107 ? -22.686 1.029 17.327 1.00 79.75 107 ILE A CA 1
ATOM 841 C C . ILE A 1 107 ? -23.531 2.299 17.130 1.00 79.75 107 ILE A C 1
ATOM 843 O O . ILE A 1 107 ? -24.041 2.535 16.039 1.00 79.75 107 ILE A O 1
ATOM 847 N N . LYS A 1 108 ? -23.651 3.141 18.160 1.00 85.12 108 LYS A N 1
ATOM 848 C CA . LYS A 1 108 ? -24.417 4.395 18.103 1.00 85.12 108 LYS A CA 1
ATOM 849 C C . LYS A 1 108 ? -23.868 5.426 17.102 1.00 85.12 108 LYS A C 1
ATOM 851 O O . LYS A 1 108 ? -24.625 6.275 16.649 1.00 85.12 108 LYS A O 1
ATOM 856 N N . ASP A 1 109 ? -22.611 5.298 16.679 1.00 84.69 109 ASP A N 1
ATOM 857 C CA . ASP A 1 109 ? -21.931 6.277 15.819 1.00 84.69 109 ASP A CA 1
ATOM 858 C C . ASP A 1 109 ? -22.021 5.927 14.318 1.00 84.69 109 ASP A C 1
ATOM 860 O O . ASP A 1 109 ? -21.130 6.273 13.545 1.00 84.69 109 ASP A O 1
ATOM 864 N N . ASN A 1 110 ? -23.065 5.216 13.871 1.00 86.75 110 ASN A N 1
ATOM 865 C CA . ASN A 1 110 ? -23.151 4.712 12.489 1.00 86.75 110 ASN A CA 1
ATOM 866 C C . ASN A 1 110 ? -22.998 5.807 11.422 1.00 86.75 110 ASN A C 1
ATOM 868 O O . ASN A 1 110 ? -22.247 5.608 10.477 1.00 86.75 110 ASN A O 1
ATOM 872 N N . ALA A 1 111 ? -23.623 6.976 11.601 1.00 88.81 111 ALA A N 1
ATOM 873 C CA . ALA A 1 111 ? -23.476 8.082 10.653 1.00 88.81 111 ALA A CA 1
ATOM 874 C C . ALA A 1 111 ? -22.017 8.561 10.544 1.00 88.81 111 ALA A C 1
ATOM 876 O O . ALA A 1 111 ? -21.529 8.821 9.452 1.00 88.81 111 ALA A O 1
ATOM 877 N N . PHE A 1 112 ? -21.295 8.620 11.665 1.00 90.88 112 PHE A N 1
ATOM 878 C CA . PHE A 1 112 ? -19.884 8.999 11.680 1.00 90.88 112 PHE A CA 1
ATOM 879 C C . PHE A 1 112 ? -18.999 7.935 11.015 1.00 90.88 112 PHE A C 1
ATOM 881 O O . PHE A 1 112 ? -18.143 8.270 10.198 1.00 90.88 112 PHE A O 1
ATOM 888 N N . LYS A 1 113 ? -19.237 6.647 11.306 1.00 93.56 113 LYS A N 1
ATOM 889 C CA . LYS A 1 113 ? -18.537 5.526 10.654 1.00 93.56 113 LYS A CA 1
ATOM 890 C C . LYS A 1 113 ? -18.738 5.540 9.138 1.00 93.56 113 LYS A C 1
ATOM 892 O O . LYS A 1 113 ? -17.771 5.381 8.394 1.00 93.56 113 LYS A O 1
ATOM 897 N N . ASP A 1 114 ? -19.981 5.737 8.703 1.00 92.44 114 ASP A N 1
ATOM 898 C CA . ASP A 1 114 ? -20.351 5.785 7.291 1.00 92.44 114 ASP A CA 1
ATOM 899 C C . ASP A 1 114 ? -19.692 6.991 6.606 1.00 92.44 114 ASP A C 1
ATOM 901 O O . ASP A 1 114 ? -19.119 6.831 5.532 1.00 92.44 114 ASP A O 1
ATOM 905 N N . SER A 1 115 ? -19.654 8.163 7.251 1.00 93.94 115 SER A N 1
ATOM 906 C CA . SER A 1 115 ? -18.954 9.345 6.726 1.00 93.94 115 SER A CA 1
ATOM 907 C C . SER A 1 115 ? -17.451 9.123 6.537 1.00 93.94 115 SER A C 1
ATOM 909 O O . SER A 1 115 ? -16.915 9.517 5.503 1.00 93.94 115 SER A O 1
ATOM 911 N N . ILE A 1 116 ? -16.763 8.463 7.482 1.00 96.06 116 ILE A N 1
ATOM 912 C CA . ILE A 1 116 ? -15.340 8.113 7.306 1.00 96.06 116 ILE A CA 1
ATOM 913 C C . ILE A 1 116 ? -15.171 7.197 6.091 1.00 96.06 116 ILE A C 1
ATOM 915 O O . ILE A 1 116 ? -14.283 7.421 5.272 1.00 96.06 116 ILE A O 1
ATOM 919 N N . LEU A 1 117 ? -16.016 6.174 5.956 1.00 97.31 117 LEU A N 1
ATOM 920 C CA . LEU A 1 117 ? -15.912 5.215 4.856 1.00 97.31 117 LEU A CA 1
ATOM 921 C C . LEU A 1 117 ? -16.219 5.824 3.495 1.00 97.31 117 LEU A C 1
ATOM 923 O O . LEU A 1 117 ? -15.517 5.524 2.534 1.00 97.31 117 LEU A O 1
ATOM 927 N N . VAL A 1 118 ? -17.222 6.695 3.414 1.00 97.69 118 VAL A N 1
ATOM 928 C CA . VAL A 1 118 ? -17.508 7.468 2.202 1.00 97.69 118 VAL A CA 1
ATOM 929 C C . VAL A 1 118 ? -16.322 8.376 1.871 1.00 97.69 118 VAL A C 1
ATOM 931 O O . VAL A 1 118 ? -15.888 8.401 0.723 1.00 97.69 118 VAL A O 1
ATOM 934 N N . GLY A 1 119 ? -15.740 9.055 2.864 1.00 98.00 119 GLY A N 1
ATOM 935 C CA . GLY A 1 119 ? -14.540 9.875 2.678 1.00 98.00 119 GLY A CA 1
ATOM 936 C C . GLY A 1 119 ? -13.353 9.074 2.136 1.00 98.00 119 GLY A C 1
ATOM 937 O O . GLY A 1 119 ? -12.739 9.477 1.151 1.00 98.00 119 GLY A O 1
ATOM 938 N N . LEU A 1 120 ? -13.074 7.901 2.712 1.00 98.25 120 LEU A N 1
ATOM 939 C CA . LEU A 1 120 ? -12.027 6.998 2.224 1.00 98.25 120 LEU A CA 1
ATOM 940 C C . LEU A 1 120 ? -12.320 6.491 0.812 1.00 98.25 120 LEU A C 1
ATOM 942 O O . LEU A 1 120 ? -11.418 6.476 -0.016 1.00 98.25 120 LEU A O 1
ATOM 946 N N . ALA A 1 121 ? -13.567 6.132 0.502 1.00 98.38 121 ALA A N 1
ATOM 947 C CA . ALA A 1 121 ? -13.947 5.720 -0.847 1.00 98.38 121 ALA A CA 1
ATOM 948 C C . ALA A 1 121 ? -13.710 6.844 -1.869 1.00 98.38 121 ALA A C 1
ATOM 950 O O . ALA A 1 121 ? -13.162 6.600 -2.941 1.00 98.38 121 ALA A O 1
ATOM 951 N N . ILE A 1 122 ? -14.048 8.091 -1.533 1.00 98.00 122 ILE A N 1
ATOM 952 C CA . ILE A 1 122 ? -13.755 9.240 -2.399 1.00 98.00 122 ILE A CA 1
ATOM 953 C C . ILE A 1 122 ? -12.241 9.387 -2.597 1.00 98.00 122 ILE A C 1
ATOM 955 O O . ILE A 1 122 ? -11.799 9.529 -3.736 1.00 98.00 122 ILE A O 1
ATOM 959 N N . ILE A 1 123 ? -11.442 9.301 -1.529 1.00 97.75 123 ILE A N 1
ATOM 960 C CA . ILE A 1 123 ? -9.975 9.420 -1.597 1.00 97.75 123 ILE A CA 1
ATOM 961 C C . ILE A 1 123 ? -9.344 8.283 -2.414 1.00 97.75 123 ILE A C 1
ATOM 963 O O . ILE A 1 123 ? -8.399 8.522 -3.158 1.00 97.75 123 ILE A O 1
ATOM 967 N N . PHE A 1 124 ? -9.857 7.059 -2.296 1.00 98.25 124 PHE A N 1
ATOM 968 C CA . PHE A 1 124 ? -9.294 5.876 -2.955 1.00 98.25 124 PHE A CA 1
ATOM 969 C C . PHE A 1 124 ? -9.720 5.741 -4.418 1.00 98.25 124 PHE A C 1
ATOM 971 O O . PHE A 1 124 ? -8.987 5.183 -5.227 1.00 98.25 124 PHE A O 1
ATOM 978 N N . PHE A 1 125 ? -10.917 6.207 -4.779 1.00 98.06 125 PHE A N 1
ATOM 979 C CA . PHE A 1 125 ? -11.462 5.972 -6.117 1.00 98.06 125 PHE A CA 1
ATOM 980 C C . PHE A 1 125 ? -11.532 7.243 -6.966 1.00 98.06 125 PHE A C 1
ATOM 982 O O . PHE A 1 125 ? -11.212 7.190 -8.152 1.00 98.06 125 PHE A O 1
ATOM 989 N N . LEU A 1 126 ? -11.929 8.386 -6.403 1.00 95.69 126 LEU A N 1
ATOM 990 C CA . LEU A 1 126 ? -12.203 9.602 -7.181 1.00 95.69 126 LEU A CA 1
ATOM 991 C C . LEU A 1 126 ? -11.070 10.627 -7.124 1.00 95.69 126 LEU A C 1
ATOM 993 O O . LEU A 1 126 ? -10.652 11.132 -8.164 1.00 95.69 126 LEU A O 1
ATOM 997 N N . ALA A 1 127 ? -10.557 10.914 -5.927 1.00 95.75 127 ALA A N 1
ATOM 998 C CA . ALA A 1 127 ? -9.545 11.945 -5.702 1.00 95.75 127 ALA A CA 1
ATOM 999 C C . ALA A 1 127 ? -8.255 11.800 -6.537 1.00 95.75 127 ALA A C 1
ATOM 1001 O O . ALA A 1 127 ? -7.726 12.834 -6.944 1.00 95.75 127 ALA A O 1
ATOM 1002 N N . PRO A 1 128 ? -7.739 10.587 -6.840 1.00 92.69 128 PRO A N 1
ATOM 1003 C CA . PRO A 1 128 ? -6.488 10.459 -7.579 1.00 92.69 128 PRO A CA 1
ATOM 1004 C C . PRO A 1 128 ? -6.590 11.007 -9.003 1.00 92.69 128 PRO A C 1
ATOM 1006 O O . PRO A 1 128 ? -5.603 11.512 -9.522 1.00 92.69 128 PRO A O 1
ATOM 1009 N N . ASN A 1 129 ? -7.762 10.931 -9.646 1.00 91.62 129 ASN A N 1
ATOM 1010 C CA . ASN A 1 129 ? -7.967 11.354 -11.034 1.00 91.62 129 ASN A CA 1
ATOM 1011 C C . ASN A 1 129 ? -6.854 10.834 -11.981 1.00 91.62 129 ASN A C 1
ATOM 1013 O O . ASN A 1 129 ? -6.736 9.627 -12.183 1.00 91.62 129 ASN A O 1
ATOM 1017 N N . THR A 1 130 ? -5.996 11.703 -12.527 1.00 90.44 130 THR A N 1
ATOM 1018 C CA . THR A 1 130 ? -4.864 11.327 -13.397 1.00 90.44 130 THR A CA 1
ATOM 1019 C C . THR A 1 130 ? -3.696 10.675 -12.646 1.00 90.44 130 THR A C 1
ATOM 1021 O O . THR A 1 130 ? -2.865 10.007 -13.259 1.00 90.44 130 THR A O 1
ATOM 1024 N N . ALA A 1 131 ? -3.645 10.820 -11.320 1.00 92.38 131 ALA A N 1
ATOM 1025 C CA . ALA A 1 131 ? -2.698 10.168 -10.420 1.00 92.38 131 ALA A CA 1
ATOM 1026 C C . ALA A 1 131 ? -3.158 8.770 -9.959 1.00 92.38 131 ALA A C 1
ATOM 1028 O O . ALA A 1 131 ? -2.559 8.168 -9.064 1.00 92.38 131 ALA A O 1
ATOM 1029 N N . PHE A 1 132 ? -4.216 8.213 -10.554 1.00 93.25 132 PHE A N 1
ATOM 1030 C CA . PHE A 1 132 ? -4.657 6.857 -10.244 1.00 93.25 132 PHE A CA 1
ATOM 1031 C C . PHE A 1 132 ? -3.540 5.849 -10.540 1.00 93.25 132 PHE A C 1
ATOM 1033 O O . PHE A 1 132 ? -2.944 5.876 -11.613 1.00 93.25 132 PHE A O 1
ATOM 1040 N N . SER A 1 133 ? -3.262 4.958 -9.586 1.00 93.38 133 SER A N 1
ATOM 1041 C CA . SER A 1 133 ? -2.106 4.033 -9.550 1.00 93.38 133 SER A CA 1
ATOM 1042 C C . SER A 1 133 ? -0.708 4.664 -9.403 1.00 93.38 133 SER A C 1
ATOM 1044 O O . SER A 1 133 ? 0.296 3.954 -9.498 1.00 93.38 133 SER A O 1
ATOM 1046 N N . GLN A 1 134 ? -0.606 5.972 -9.126 1.00 94.25 134 GLN A N 1
ATOM 1047 C CA . GLN A 1 134 ? 0.671 6.557 -8.702 1.00 94.25 134 GLN A CA 1
ATOM 1048 C C . GLN A 1 134 ? 1.075 6.063 -7.317 1.00 94.25 134 GLN A C 1
ATOM 1050 O O . GLN A 1 134 ? 0.253 5.606 -6.523 1.00 94.25 134 GLN A O 1
ATOM 1055 N N . ARG A 1 135 ? 2.367 6.211 -7.033 1.00 93.62 135 ARG A N 1
ATOM 1056 C CA . ARG A 1 135 ? 2.998 5.828 -5.771 1.00 93.62 135 ARG A CA 1
ATOM 1057 C C . ARG A 1 135 ? 2.256 6.400 -4.564 1.00 93.62 135 ARG A C 1
ATOM 1059 O O . ARG A 1 135 ? 1.890 5.658 -3.666 1.00 93.62 135 ARG A O 1
ATOM 1066 N N . GLU A 1 136 ? 1.979 7.697 -4.569 1.00 94.38 136 GLU A N 1
ATOM 1067 C CA . GLU A 1 136 ? 1.332 8.411 -3.467 1.00 94.38 136 GLU A CA 1
ATOM 1068 C C . GLU A 1 136 ? -0.090 7.887 -3.230 1.00 94.38 136 GLU A C 1
ATOM 1070 O O . GLU A 1 136 ? -0.515 7.703 -2.090 1.00 94.38 136 GLU A O 1
ATOM 1075 N N . HIS A 1 137 ? -0.806 7.570 -4.309 1.00 96.62 137 HIS A N 1
ATOM 1076 C CA . HIS A 1 137 ? -2.120 6.949 -4.224 1.00 96.62 137 HIS A CA 1
ATOM 1077 C C . HIS A 1 137 ? -2.044 5.548 -3.598 1.00 96.62 137 HIS A C 1
ATOM 1079 O O . HIS A 1 137 ? -2.793 5.259 -2.668 1.00 96.62 137 HIS A O 1
ATOM 1085 N N . LEU A 1 138 ? -1.126 4.692 -4.052 1.00 97.25 138 LEU A N 1
ATOM 1086 C CA . LEU A 1 138 ? -0.984 3.327 -3.536 1.00 97.25 138 LEU A CA 1
ATOM 1087 C C . LEU A 1 138 ? -0.539 3.307 -2.066 1.00 97.25 138 LEU A C 1
ATOM 1089 O O . LEU A 1 138 ? -1.110 2.569 -1.263 1.00 97.25 138 LEU A O 1
ATOM 1093 N N . ILE A 1 139 ? 0.373 4.200 -1.678 1.00 97.44 139 ILE A N 1
ATOM 1094 C CA . ILE A 1 139 ? 0.755 4.440 -0.278 1.00 97.44 139 ILE A CA 1
ATOM 1095 C C . ILE A 1 139 ? -0.479 4.746 0.573 1.00 97.44 139 ILE A C 1
ATOM 1097 O O . ILE A 1 139 ? -0.667 4.135 1.627 1.00 97.44 139 ILE A O 1
ATOM 1101 N N . LEU A 1 140 ? -1.353 5.649 0.114 1.00 97.25 140 LEU A N 1
ATOM 1102 C CA . LEU A 1 140 ? -2.588 5.976 0.829 1.00 97.25 140 LEU A CA 1
ATOM 1103 C C . LEU A 1 140 ? -3.519 4.765 0.949 1.00 97.25 140 LEU A C 1
ATOM 1105 O O . LEU A 1 140 ? -4.046 4.534 2.040 1.00 97.25 140 LEU A O 1
ATOM 1109 N N . LEU A 1 141 ? -3.690 3.965 -0.110 1.00 98.06 141 LEU A N 1
ATOM 1110 C CA . LEU A 1 141 ? -4.488 2.734 -0.046 1.00 98.06 141 LEU A CA 1
ATOM 1111 C C . LEU A 1 141 ? -3.947 1.784 1.027 1.00 98.06 141 LEU A C 1
ATOM 1113 O O . LEU A 1 141 ? -4.709 1.267 1.841 1.00 98.06 141 LEU A O 1
ATOM 1117 N N . PHE A 1 142 ? -2.637 1.556 1.050 1.00 98.38 142 PHE A N 1
ATOM 1118 C CA . PHE A 1 142 ? -2.020 0.534 1.891 1.00 98.38 142 PHE A CA 1
ATOM 1119 C C . PHE A 1 142 ? -1.801 0.969 3.349 1.00 98.38 142 PHE A C 1
ATOM 1121 O O . PHE A 1 142 ? -1.942 0.150 4.257 1.00 98.3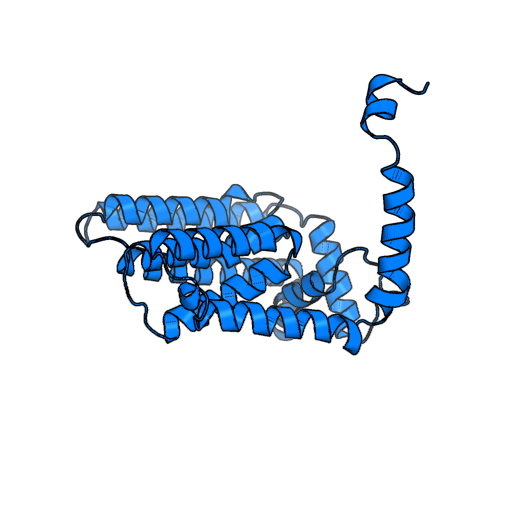8 142 PHE A O 1
ATOM 1128 N N . ILE A 1 143 ? -1.523 2.249 3.612 1.00 98.06 143 ILE A N 1
ATOM 1129 C CA . ILE A 1 143 ? -1.256 2.755 4.972 1.00 98.06 143 ILE A CA 1
ATOM 1130 C C . ILE A 1 143 ? -2.542 3.153 5.712 1.00 98.06 143 ILE A C 1
ATOM 1132 O O . ILE A 1 143 ? -2.590 3.076 6.941 1.00 98.06 143 ILE A O 1
ATOM 1136 N N . SER A 1 144 ? -3.617 3.535 5.014 1.00 98.31 144 SER A N 1
ATOM 1137 C CA . SER A 1 144 ? -4.863 3.982 5.668 1.00 98.31 144 SER A CA 1
ATOM 1138 C C . SER A 1 144 ? -5.443 2.991 6.695 1.00 98.31 144 SER A C 1
ATOM 1140 O O . SER A 1 144 ? -5.792 3.434 7.796 1.00 98.31 144 SER A O 1
ATOM 1142 N N . PRO A 1 145 ? -5.503 1.666 6.430 1.00 98.31 145 PRO A N 1
ATOM 1143 C CA . PRO A 1 145 ? -5.942 0.702 7.436 1.00 98.31 145 PRO A CA 1
ATOM 1144 C C . PRO A 1 145 ? -5.073 0.727 8.696 1.00 98.31 145 PRO A C 1
ATOM 1146 O O . PRO A 1 145 ? -5.597 0.654 9.804 1.00 98.31 145 PRO A O 1
ATOM 1149 N N . TYR A 1 146 ? -3.757 0.889 8.550 1.00 98.12 146 TYR A N 1
ATOM 1150 C CA . TYR A 1 146 ? -2.823 0.955 9.673 1.00 98.12 146 TYR A CA 1
ATOM 1151 C C . TYR A 1 146 ? -3.042 2.190 10.550 1.00 98.12 146 TYR A C 1
ATOM 1153 O O . TYR A 1 146 ? -3.052 2.078 11.776 1.00 98.12 146 TYR A O 1
ATOM 1161 N N . LEU A 1 147 ? -3.311 3.353 9.953 1.00 97.69 147 LEU A N 1
ATOM 1162 C CA . LEU A 1 147 ? -3.618 4.567 10.719 1.00 97.69 147 LEU A CA 1
ATOM 1163 C C . LEU A 1 147 ? -4.917 4.417 11.518 1.00 97.69 147 LEU A C 1
ATOM 1165 O O . LEU A 1 147 ? -4.968 4.770 12.697 1.00 97.69 147 LEU A O 1
ATOM 1169 N N . LEU A 1 148 ? -5.958 3.829 10.920 1.00 97.81 148 LEU A N 1
ATOM 1170 C CA . LEU A 1 148 ? -7.194 3.514 11.642 1.00 97.81 148 LEU A CA 1
ATOM 1171 C C . LEU A 1 148 ? -6.954 2.474 12.740 1.00 97.81 148 LEU A C 1
ATOM 1173 O O . LEU A 1 148 ? -7.477 2.609 13.846 1.00 97.81 148 LEU A O 1
ATOM 1177 N N . TYR A 1 149 ? -6.133 1.465 12.473 1.00 97.44 149 TYR A N 1
ATOM 1178 C CA . TYR A 1 149 ? -5.764 0.448 13.452 1.00 97.44 149 TYR A CA 1
ATOM 1179 C C . TYR A 1 149 ? -5.001 1.052 14.638 1.00 97.44 149 TYR A C 1
ATOM 1181 O O . TYR A 1 149 ? -5.269 0.702 15.786 1.00 97.44 149 TYR A O 1
ATOM 1189 N N . ALA A 1 150 ? -4.148 2.052 14.415 1.00 96.56 150 ALA A N 1
ATOM 1190 C CA . ALA A 1 150 ? -3.528 2.801 15.504 1.00 96.56 150 ALA A CA 1
ATOM 1191 C C . ALA A 1 150 ? -4.575 3.506 16.386 1.00 96.56 150 ALA A C 1
ATOM 1193 O O . ALA A 1 150 ? -4.431 3.532 17.609 1.00 96.56 150 ALA A O 1
ATOM 1194 N N . THR A 1 151 ? -5.683 4.006 15.821 1.00 95.25 151 THR A N 1
ATOM 1195 C CA . THR A 1 151 ? -6.778 4.576 16.633 1.00 95.25 151 THR A CA 1
ATOM 1196 C C . THR A 1 151 ? -7.520 3.524 17.468 1.00 95.25 151 THR A C 1
ATOM 1198 O O . THR A 1 151 ? -7.900 3.811 18.608 1.00 95.25 151 THR A O 1
ATOM 1201 N N . LEU A 1 152 ? -7.678 2.299 16.947 1.00 95.50 152 LEU A N 1
ATOM 1202 C CA . LEU A 1 152 ? -8.210 1.149 17.690 1.00 95.50 152 LEU A CA 1
ATOM 1203 C C . LEU A 1 152 ? -7.334 0.857 18.917 1.00 95.50 152 LEU A C 1
ATOM 1205 O O . LEU A 1 152 ? -7.834 0.791 20.044 1.00 95.50 152 LEU A O 1
ATOM 1209 N N . LEU A 1 153 ? -6.020 0.761 18.701 1.00 95.00 153 LEU A N 1
ATOM 1210 C CA . LEU A 1 153 ? -5.030 0.507 19.748 1.00 95.00 153 LEU A CA 1
ATOM 1211 C C . LEU A 1 153 ? -4.951 1.646 20.768 1.00 95.00 153 LEU A C 1
ATOM 1213 O O . LEU A 1 153 ? -4.887 1.398 21.971 1.00 95.00 153 LEU A O 1
ATOM 1217 N N . ALA A 1 154 ? -4.993 2.904 20.327 1.00 94.81 154 ALA A N 1
ATOM 1218 C CA . ALA A 1 154 ? -4.951 4.078 21.205 1.00 94.81 154 ALA A CA 1
ATOM 1219 C C . ALA A 1 154 ? -6.147 4.149 22.171 1.00 94.81 154 ALA A C 1
ATOM 1221 O O . ALA A 1 154 ? -6.069 4.803 23.213 1.00 94.81 154 ALA A O 1
ATOM 1222 N N . ARG A 1 155 ? -7.248 3.465 21.838 1.00 93.62 155 ARG A N 1
ATOM 1223 C CA . ARG A 1 155 ? -8.430 3.291 22.695 1.00 93.62 155 ARG A CA 1
ATOM 1224 C C . ARG A 1 155 ? -8.342 2.087 23.635 1.00 93.62 155 ARG A C 1
ATOM 1226 O O . ARG A 1 155 ? -9.317 1.793 24.318 1.00 93.62 155 ARG A O 1
ATOM 1233 N N . GLY A 1 156 ? -7.206 1.391 23.670 1.00 90.88 156 GLY A N 1
ATOM 1234 C CA . GLY A 1 156 ? -6.984 0.226 24.530 1.00 90.88 156 GLY A CA 1
ATOM 1235 C C . GLY A 1 156 ? -7.743 -1.026 24.089 1.00 90.88 156 GLY A C 1
ATOM 1236 O O . GLY A 1 156 ? -7.866 -1.964 24.872 1.00 90.88 156 GLY A O 1
ATOM 1237 N N . LYS A 1 157 ? -8.269 -1.057 22.858 1.00 90.69 157 LYS A N 1
ATOM 1238 C CA . LYS A 1 157 ? -8.927 -2.249 22.315 1.00 90.69 157 LYS A CA 1
ATOM 1239 C C . LYS A 1 157 ? -7.879 -3.257 21.852 1.00 90.69 157 LYS A C 1
ATOM 1241 O O . LYS A 1 157 ? -6.867 -2.877 21.269 1.00 90.69 157 LYS A O 1
ATOM 1246 N N . ALA A 1 158 ? -8.146 -4.537 22.101 1.00 89.19 158 ALA A N 1
ATOM 1247 C CA . ALA A 1 158 ? -7.290 -5.642 21.690 1.00 89.19 158 ALA A CA 1
ATOM 1248 C C . ALA A 1 158 ? -7.814 -6.250 20.373 1.00 89.19 158 ALA A C 1
ATOM 1250 O O . ALA A 1 158 ? -8.840 -6.934 20.394 1.00 89.19 158 ALA A O 1
ATOM 1251 N N . PRO A 1 159 ? -7.160 -5.996 19.227 1.00 90.69 159 PRO A N 1
ATOM 1252 C CA . PRO A 1 159 ? -7.571 -6.572 17.954 1.00 90.69 159 PRO A CA 1
ATOM 1253 C C . PRO A 1 159 ? -7.275 -8.071 17.885 1.00 90.69 159 PRO A C 1
ATOM 1255 O O . PRO A 1 159 ? -6.358 -8.588 18.525 1.00 90.69 159 PRO A O 1
ATOM 1258 N N . SER A 1 160 ? -8.025 -8.773 17.035 1.00 95.12 160 SER A N 1
ATOM 1259 C CA . SER A 1 160 ? -7.712 -10.166 16.703 1.00 95.12 160 SER A CA 1
ATOM 1260 C C . SER A 1 160 ? -6.338 -10.291 16.026 1.00 95.12 160 SER A C 1
ATOM 1262 O O . SER A 1 160 ? -5.925 -9.414 15.264 1.00 95.12 160 SER A O 1
ATOM 1264 N N . LYS A 1 161 ? -5.651 -11.425 16.231 1.00 96.12 161 LYS A N 1
ATOM 1265 C CA . LYS A 1 161 ? -4.358 -11.709 15.575 1.00 96.12 161 LYS A CA 1
ATOM 1266 C C . LYS A 1 161 ? -4.448 -11.611 14.051 1.00 96.12 161 LYS A C 1
ATOM 1268 O O . LYS A 1 161 ? -3.553 -11.065 13.422 1.00 96.12 161 LYS A O 1
ATOM 1273 N N . GLN A 1 162 ? -5.543 -12.097 13.463 1.00 97.25 162 GLN A N 1
ATOM 1274 C CA . GLN A 1 162 ? -5.770 -12.024 12.020 1.00 97.25 162 GLN A CA 1
ATOM 1275 C C . GLN A 1 162 ? -5.815 -10.572 11.528 1.00 97.25 162 GLN A C 1
ATOM 1277 O O . GLN A 1 162 ? -5.196 -10.250 10.518 1.00 97.25 162 GLN A O 1
ATOM 1282 N N . LEU A 1 163 ? -6.510 -9.690 12.256 1.00 97.25 163 LEU A N 1
ATOM 1283 C CA . LEU A 1 163 ? -6.584 -8.275 11.902 1.00 97.25 163 LEU A CA 1
ATOM 1284 C C . LEU A 1 163 ? -5.210 -7.602 11.992 1.00 97.25 163 LEU A C 1
ATOM 1286 O O . LEU A 1 163 ? -4.853 -6.849 11.090 1.00 97.25 163 LEU A O 1
ATOM 1290 N N . ALA A 1 164 ? -4.429 -7.919 13.029 1.00 97.00 164 ALA A N 1
ATOM 1291 C CA . ALA A 1 164 ? -3.057 -7.433 13.178 1.00 97.00 164 ALA A CA 1
ATOM 1292 C C . ALA A 1 164 ? -2.159 -7.880 12.012 1.00 97.00 164 ALA A C 1
ATOM 1294 O O . ALA A 1 164 ? -1.429 -7.063 11.458 1.00 97.00 164 ALA A O 1
ATOM 1295 N N . ILE A 1 165 ? -2.254 -9.151 11.600 1.00 98.25 165 ILE A N 1
ATOM 1296 C CA . ILE A 1 165 ? -1.461 -9.696 10.489 1.00 98.25 165 ILE A CA 1
ATOM 1297 C C . ILE A 1 165 ? -1.793 -8.981 9.182 1.00 98.25 165 ILE A C 1
ATOM 1299 O O . ILE A 1 165 ? -0.903 -8.433 8.538 1.00 98.25 165 ILE A O 1
ATOM 1303 N N . ILE A 1 166 ? -3.076 -8.944 8.810 1.00 98.31 166 ILE A N 1
ATOM 1304 C CA . ILE A 1 166 ? -3.511 -8.347 7.541 1.00 98.31 166 ILE A CA 1
ATOM 1305 C C . ILE A 1 166 ? -3.156 -6.856 7.508 1.00 98.31 166 ILE A C 1
ATOM 1307 O O . ILE A 1 166 ? -2.627 -6.372 6.510 1.00 98.31 166 ILE A O 1
ATOM 1311 N N . THR A 1 167 ? -3.386 -6.137 8.610 1.00 98.19 167 THR A N 1
ATOM 1312 C CA . THR A 1 167 ? -3.046 -4.711 8.705 1.00 98.19 167 THR A CA 1
ATOM 1313 C C . THR A 1 167 ? -1.539 -4.487 8.605 1.00 98.19 167 THR A C 1
ATOM 1315 O O . THR A 1 167 ? -1.116 -3.590 7.882 1.00 98.19 167 THR A O 1
ATOM 1318 N N . GLY A 1 168 ? -0.729 -5.317 9.271 1.00 98.06 168 GLY A N 1
ATOM 1319 C CA . GLY A 1 168 ? 0.730 -5.275 9.168 1.00 98.06 168 GLY A CA 1
ATOM 1320 C C . GLY A 1 168 ? 1.224 -5.514 7.741 1.00 98.06 168 GLY A C 1
ATOM 1321 O O . GLY A 1 168 ? 2.093 -4.786 7.276 1.00 98.06 168 GLY A O 1
ATOM 1322 N N . CYS A 1 169 ? 0.636 -6.467 7.009 1.00 98.31 169 CYS A N 1
ATOM 1323 C CA . CYS A 1 169 ? 0.975 -6.715 5.604 1.00 98.31 169 CYS A CA 1
ATOM 1324 C C . CYS A 1 169 ? 0.645 -5.515 4.706 1.00 98.31 169 CYS A C 1
ATOM 1326 O O . CYS A 1 169 ? 1.483 -5.112 3.904 1.00 98.31 169 CYS A O 1
ATOM 1328 N N . PHE A 1 170 ? -0.545 -4.922 4.858 1.00 98.44 170 PHE A N 1
ATOM 1329 C CA . PHE A 1 170 ? -0.926 -3.711 4.121 1.00 98.44 170 PHE A CA 1
ATOM 1330 C C . PHE A 1 170 ? 0.034 -2.559 4.434 1.00 98.44 170 PHE A C 1
ATOM 1332 O O . PHE A 1 170 ? 0.623 -1.986 3.522 1.00 98.44 170 PHE A O 1
ATOM 1339 N N . ALA A 1 171 ? 0.279 -2.289 5.718 1.00 98.19 171 ALA A N 1
ATOM 1340 C CA . ALA A 1 171 ? 1.214 -1.259 6.160 1.00 98.19 171 ALA A CA 1
ATOM 1341 C C . ALA A 1 171 ? 2.611 -1.459 5.559 1.00 98.19 171 ALA A C 1
ATOM 1343 O O . ALA A 1 171 ? 3.206 -0.517 5.044 1.00 98.19 171 ALA A O 1
ATOM 1344 N N . ALA A 1 172 ? 3.115 -2.694 5.589 1.00 97.81 172 ALA A N 1
ATOM 1345 C CA . ALA A 1 172 ? 4.431 -3.038 5.078 1.00 97.81 172 ALA A CA 1
ATOM 1346 C C . ALA A 1 172 ? 4.574 -2.721 3.587 1.00 97.81 172 ALA A C 1
ATOM 1348 O O . ALA A 1 172 ? 5.563 -2.106 3.193 1.00 97.81 172 ALA A O 1
ATOM 1349 N N . ILE A 1 173 ? 3.578 -3.097 2.776 1.00 97.56 173 ILE A N 1
ATOM 1350 C CA . ILE A 1 173 ? 3.557 -2.789 1.340 1.00 97.56 173 ILE A CA 1
ATOM 1351 C C . ILE A 1 173 ? 3.585 -1.272 1.140 1.00 97.56 173 ILE A C 1
ATOM 1353 O O . ILE A 1 173 ? 4.446 -0.759 0.426 1.00 97.56 173 ILE A O 1
ATOM 1357 N N . GLY A 1 174 ? 2.712 -0.541 1.838 1.00 97.31 174 GLY A N 1
ATOM 1358 C CA . GLY A 1 174 ? 2.645 0.916 1.738 1.00 97.31 174 GLY A CA 1
ATOM 1359 C C . GLY A 1 174 ? 3.963 1.606 2.096 1.00 97.31 174 GLY A C 1
ATOM 1360 O O . GLY A 1 174 ? 4.440 2.447 1.340 1.00 97.31 174 GLY A O 1
ATOM 1361 N N . PHE A 1 175 ? 4.608 1.215 3.197 1.00 97.12 175 PHE A N 1
ATOM 1362 C CA . PHE A 1 175 ? 5.886 1.806 3.610 1.00 97.12 175 PHE A CA 1
ATOM 1363 C C . PHE A 1 175 ? 7.068 1.407 2.720 1.00 97.12 175 PHE A C 1
ATOM 1365 O O . PHE A 1 175 ? 7.988 2.202 2.557 1.00 97.12 175 PHE A O 1
ATOM 1372 N N . CYS A 1 176 ? 7.062 0.213 2.123 1.00 96.75 176 CYS A N 1
ATOM 1373 C CA . CYS A 1 176 ? 8.107 -0.175 1.170 1.00 96.75 176 CYS A CA 1
ATOM 1374 C C . CYS A 1 176 ? 7.964 0.541 -0.183 1.00 96.75 176 CYS A C 1
ATOM 1376 O O . CYS A 1 176 ? 8.953 0.675 -0.903 1.00 96.75 176 CYS A O 1
ATOM 1378 N N . THR A 1 177 ? 6.762 1.032 -0.506 1.00 95.19 177 THR A N 1
ATOM 1379 C CA . THR A 1 177 ? 6.494 1.786 -1.741 1.00 95.19 177 THR A CA 1
ATOM 1380 C C . THR A 1 177 ? 7.282 3.096 -1.782 1.00 95.19 177 THR A C 1
ATOM 1382 O O . THR A 1 177 ? 7.818 3.472 -2.826 1.00 95.19 177 THR A O 1
ATOM 1385 N N . ASP A 1 178 ? 7.404 3.774 -0.641 1.00 93.44 178 ASP A N 1
ATOM 1386 C CA . ASP A 1 178 ? 8.302 4.912 -0.480 1.00 93.44 178 ASP A CA 1
ATOM 1387 C C . ASP A 1 178 ? 8.821 4.984 0.956 1.00 93.44 178 ASP A C 1
ATOM 1389 O O . ASP A 1 178 ? 8.084 5.282 1.901 1.00 93.44 178 ASP A O 1
ATOM 1393 N N . LEU A 1 179 ? 10.124 4.749 1.106 1.00 92.00 179 LEU A N 1
ATOM 1394 C CA . LEU A 1 179 ? 10.780 4.736 2.408 1.00 92.00 179 LEU A CA 1
ATOM 1395 C C . LEU A 1 179 ? 10.727 6.104 3.108 1.00 92.00 179 LEU A C 1
ATOM 1397 O O . LEU A 1 179 ? 10.832 6.152 4.334 1.00 92.00 179 LEU A O 1
ATOM 1401 N N . SER A 1 180 ? 10.495 7.209 2.388 1.00 89.94 180 SER A N 1
ATOM 1402 C CA . SER A 1 180 ? 10.274 8.524 3.003 1.00 89.94 180 SER A CA 1
ATOM 1403 C C . SER A 1 180 ? 9.015 8.563 3.881 1.00 89.94 180 SER A C 1
ATOM 1405 O O . SER A 1 180 ? 8.957 9.344 4.831 1.00 89.94 180 SER A O 1
ATOM 1407 N N . PHE A 1 181 ? 8.038 7.677 3.654 1.00 92.69 181 PHE A N 1
ATOM 1408 C CA . PHE A 1 181 ? 6.839 7.565 4.494 1.00 92.69 181 PHE A CA 1
ATOM 1409 C C . PHE A 1 181 ? 7.061 6.780 5.793 1.00 92.69 181 PHE A C 1
ATOM 1411 O O . PHE A 1 181 ? 6.173 6.771 6.649 1.00 92.69 181 PHE A O 1
ATOM 1418 N N . LEU A 1 182 ? 8.246 6.198 6.027 1.00 94.50 182 LEU A N 1
ATOM 1419 C CA . LEU A 1 182 ? 8.577 5.583 7.321 1.00 94.50 182 LEU A CA 1
ATOM 1420 C C . LEU A 1 182 ? 8.502 6.583 8.484 1.00 94.50 182 LEU A C 1
ATOM 1422 O O . LEU A 1 182 ? 8.252 6.179 9.618 1.00 94.50 182 LEU A O 1
ATOM 1426 N N . GLY A 1 183 ? 8.621 7.890 8.223 1.00 95.56 183 GLY A N 1
ATOM 1427 C CA . GLY A 1 183 ? 8.346 8.920 9.229 1.00 95.56 183 GLY A CA 1
ATOM 1428 C C . GLY A 1 183 ? 6.933 8.809 9.815 1.00 95.56 183 GLY A C 1
ATOM 1429 O O . GLY A 1 183 ? 6.760 8.918 11.027 1.00 95.56 183 GLY A O 1
ATOM 1430 N N . VAL A 1 184 ? 5.927 8.493 8.992 1.00 95.75 184 VAL A N 1
ATOM 1431 C CA . VAL A 1 184 ? 4.539 8.288 9.446 1.00 95.75 184 VAL A CA 1
ATOM 1432 C C . VAL A 1 184 ? 4.436 7.059 10.350 1.00 95.75 184 VAL A C 1
ATOM 1434 O O . VAL A 1 184 ? 3.770 7.113 11.387 1.00 95.75 184 VAL A O 1
ATOM 1437 N N . PHE A 1 185 ? 5.124 5.968 10.000 1.00 95.94 185 PHE A N 1
ATOM 1438 C CA . PHE A 1 185 ? 5.202 4.770 10.837 1.00 95.94 185 PHE A CA 1
ATOM 1439 C C . PHE A 1 185 ? 5.787 5.094 12.216 1.00 95.94 185 PHE A C 1
ATOM 1441 O O . PHE A 1 185 ? 5.147 4.828 13.236 1.00 95.94 185 PHE A O 1
ATOM 1448 N N . LEU A 1 186 ? 6.959 5.736 12.241 1.00 95.94 186 LEU A N 1
ATOM 1449 C CA . LEU A 1 186 ? 7.665 6.094 13.470 1.00 95.94 186 LEU A CA 1
ATOM 1450 C C . LEU A 1 186 ? 6.834 7.028 14.351 1.00 95.94 186 LEU A C 1
ATOM 1452 O O . LEU A 1 186 ? 6.689 6.768 15.543 1.00 95.94 186 LEU A O 1
ATOM 1456 N N . LEU A 1 187 ? 6.239 8.076 13.777 1.00 96.75 187 LEU A N 1
ATOM 1457 C CA . LEU A 1 187 ? 5.386 9.008 14.518 1.00 96.75 187 LEU A CA 1
ATOM 1458 C C . LEU A 1 187 ? 4.161 8.310 15.120 1.00 96.75 187 LEU A C 1
ATOM 1460 O O . LEU A 1 187 ? 3.794 8.591 16.261 1.00 96.75 187 LEU A O 1
ATOM 1464 N N . THR A 1 188 ? 3.562 7.368 14.388 1.00 96.19 188 THR A N 1
ATOM 1465 C CA . THR A 1 188 ? 2.414 6.588 14.873 1.00 96.19 188 THR A CA 1
ATOM 1466 C C . THR A 1 188 ? 2.804 5.697 16.053 1.00 96.19 188 THR A C 1
ATOM 1468 O O . THR A 1 188 ? 2.108 5.673 17.069 1.00 96.19 188 THR A O 1
ATOM 1471 N N . GLU A 1 189 ? 3.940 5.003 15.966 1.00 95.62 189 GLU A N 1
ATOM 1472 C CA . GLU A 1 189 ? 4.430 4.148 17.054 1.00 95.62 189 GLU A CA 1
ATOM 1473 C C . GLU A 1 189 ? 4.857 4.963 18.280 1.00 95.62 189 GLU A C 1
ATOM 1475 O O . GLU A 1 189 ? 4.514 4.612 19.410 1.00 95.62 189 GLU A O 1
ATOM 1480 N N . ILE A 1 190 ? 5.530 6.100 18.074 1.00 95.69 190 ILE A N 1
ATOM 1481 C CA . ILE A 1 190 ? 5.873 7.047 19.145 1.00 95.69 190 ILE A CA 1
ATOM 1482 C C . ILE A 1 190 ? 4.610 7.537 19.849 1.00 95.69 190 ILE A C 1
ATOM 1484 O O . ILE A 1 190 ? 4.535 7.500 21.079 1.00 95.69 190 ILE A O 1
ATOM 1488 N N . PHE A 1 191 ? 3.587 7.929 19.090 1.00 96.06 191 PHE A N 1
ATOM 1489 C CA . PHE A 1 191 ? 2.302 8.326 19.651 1.00 96.06 191 PHE A CA 1
ATOM 1490 C C . PHE A 1 191 ? 1.682 7.218 20.517 1.00 96.06 191 PHE A C 1
ATOM 1492 O O . PHE A 1 191 ? 1.246 7.492 21.637 1.00 96.06 191 PHE A O 1
ATOM 1499 N N . LEU A 1 192 ? 1.680 5.963 20.054 1.00 95.38 192 LEU A N 1
ATOM 1500 C CA . LEU A 1 192 ? 1.146 4.830 20.819 1.00 95.38 192 LEU A CA 1
ATOM 1501 C C . LEU A 1 192 ? 1.955 4.546 22.092 1.00 95.38 192 LEU A C 1
ATOM 1503 O O . LEU A 1 192 ? 1.362 4.298 23.146 1.00 95.38 192 LEU A O 1
ATOM 1507 N N . MET A 1 193 ? 3.287 4.637 22.030 1.00 94.81 193 MET A N 1
ATOM 1508 C CA . MET A 1 193 ? 4.157 4.511 23.206 1.00 94.81 193 MET A CA 1
ATOM 1509 C C . MET A 1 193 ? 3.857 5.581 24.255 1.00 94.81 193 MET A C 1
ATOM 1511 O O . MET A 1 193 ? 3.751 5.255 25.440 1.00 94.81 193 MET A O 1
ATOM 1515 N N . ILE A 1 194 ? 3.687 6.837 23.827 1.00 94.94 194 ILE A N 1
ATOM 1516 C CA . ILE A 1 194 ? 3.339 7.961 24.706 1.00 94.94 194 ILE A CA 1
ATOM 1517 C C . ILE A 1 194 ? 1.948 7.744 25.308 1.00 94.94 194 ILE A C 1
ATOM 1519 O O . ILE A 1 194 ? 1.775 7.857 26.523 1.00 94.94 194 ILE A O 1
ATOM 1523 N N . LYS A 1 195 ? 0.961 7.374 24.480 1.00 94.56 195 LYS A N 1
ATOM 1524 C CA . LYS A 1 195 ? -0.434 7.165 24.897 1.00 94.56 195 LYS A CA 1
ATOM 1525 C C . LYS A 1 195 ? -0.561 6.097 25.982 1.00 94.56 195 LYS A C 1
ATOM 1527 O O . LYS A 1 195 ? -1.296 6.299 26.945 1.00 94.56 195 LYS A O 1
ATOM 1532 N N . HIS A 1 196 ? 0.162 4.988 25.834 1.00 92.81 196 HIS A N 1
ATOM 1533 C CA . HIS A 1 196 ? 0.126 3.850 26.760 1.00 92.81 196 HIS A CA 1
ATOM 1534 C C . HIS A 1 196 ? 1.225 3.884 27.830 1.00 92.81 196 HIS A C 1
ATOM 1536 O O . HIS A 1 196 ? 1.273 2.997 28.683 1.00 92.81 196 HIS A O 1
ATOM 1542 N N . ARG A 1 197 ? 2.104 4.898 27.802 1.00 90.06 197 ARG A N 1
ATOM 1543 C CA . ARG A 1 197 ? 3.261 5.077 28.702 1.00 90.06 197 ARG A CA 1
ATOM 1544 C C . ARG A 1 197 ? 4.158 3.836 28.803 1.00 90.06 197 ARG A C 1
ATOM 1546 O O . ARG A 1 197 ? 4.689 3.522 29.868 1.00 90.06 197 ARG A O 1
ATOM 1553 N N . ARG A 1 198 ? 4.298 3.088 27.705 1.00 90.38 198 ARG A N 1
ATOM 1554 C CA . ARG A 1 198 ? 5.028 1.810 27.659 1.00 90.38 198 ARG A CA 1
ATOM 1555 C C . ARG A 1 198 ? 5.710 1.639 26.307 1.00 90.38 198 ARG A C 1
ATOM 1557 O O . ARG A 1 198 ? 5.032 1.517 25.292 1.00 90.38 198 ARG A O 1
ATOM 1564 N N . TRP A 1 199 ? 7.038 1.533 26.295 1.00 83.94 199 TRP A N 1
ATOM 1565 C CA . TRP A 1 199 ? 7.813 1.313 25.063 1.00 83.94 199 TRP A CA 1
ATOM 1566 C C . TRP A 1 199 ? 7.539 -0.059 24.424 1.00 83.94 199 TRP A C 1
ATOM 1568 O O . TRP A 1 199 ? 7.499 -0.189 23.204 1.00 83.94 199 TRP A O 1
ATOM 1578 N N . LYS A 1 200 ? 7.244 -1.080 25.247 1.00 84.12 200 LYS A N 1
ATOM 1579 C CA . LYS A 1 200 ? 6.878 -2.431 24.779 1.00 84.12 200 LYS A CA 1
ATOM 1580 C C . LYS A 1 200 ? 5.603 -2.454 23.929 1.00 84.12 200 LYS A C 1
ATOM 1582 O O . LYS A 1 200 ? 5.327 -3.466 23.299 1.00 84.12 200 LYS A O 1
ATOM 1587 N N . THR A 1 201 ? 4.851 -1.353 23.877 1.00 81.44 201 THR A N 1
ATOM 1588 C CA . THR A 1 201 ? 3.687 -1.200 22.994 1.00 81.44 201 THR A CA 1
ATOM 1589 C C . THR A 1 201 ? 4.059 -1.357 21.522 1.00 81.44 201 THR A C 1
ATOM 1591 O O . THR A 1 201 ? 3.185 -1.730 20.755 1.00 81.44 201 THR A O 1
ATOM 1594 N N . CYS A 1 202 ? 5.318 -1.147 21.119 1.00 82.12 202 CYS A N 1
ATOM 1595 C CA . CYS A 1 202 ? 5.778 -1.395 19.745 1.00 82.12 202 CYS A CA 1
ATOM 1596 C C . CYS A 1 202 ? 6.050 -2.876 19.436 1.00 82.12 202 CYS A C 1
ATOM 1598 O O . CYS A 1 202 ? 6.212 -3.242 18.278 1.00 82.12 202 CYS A O 1
ATOM 1600 N N . LEU A 1 203 ? 6.118 -3.754 20.441 1.00 88.62 203 LEU A N 1
ATOM 1601 C CA . LEU A 1 203 ? 6.351 -5.186 20.231 1.00 88.62 203 LEU A CA 1
ATOM 1602 C C . LEU A 1 203 ? 5.026 -5.881 19.900 1.00 88.62 203 LEU A C 1
ATOM 1604 O O . LEU A 1 203 ? 4.457 -6.601 20.722 1.00 88.62 203 LEU A O 1
ATOM 1608 N N . ARG A 1 204 ? 4.509 -5.619 18.697 1.00 93.00 204 ARG A N 1
ATOM 1609 C CA . ARG A 1 204 ? 3.240 -6.168 18.198 1.00 93.00 204 ARG A CA 1
ATOM 1610 C C . ARG A 1 204 ? 3.444 -6.955 16.914 1.00 93.00 204 ARG A C 1
ATOM 1612 O O . ARG A 1 204 ? 4.440 -6.786 16.217 1.00 93.00 204 ARG A O 1
ATOM 1619 N N . ILE A 1 205 ? 2.468 -7.805 16.600 1.00 94.00 205 ILE A N 1
ATOM 1620 C CA . ILE A 1 205 ? 2.472 -8.624 15.381 1.00 94.00 205 ILE A CA 1
ATOM 1621 C C . ILE A 1 205 ? 2.504 -7.729 14.135 1.00 94.00 205 ILE A C 1
ATOM 1623 O O . ILE A 1 205 ? 3.293 -7.985 13.233 1.00 94.00 205 ILE A O 1
ATOM 1627 N N . ASP A 1 206 ? 1.696 -6.665 14.106 1.00 95.06 206 ASP A N 1
ATOM 1628 C CA . ASP A 1 206 ? 1.655 -5.702 13.001 1.00 95.06 206 ASP A CA 1
ATOM 1629 C C . ASP A 1 206 ? 3.019 -5.036 12.770 1.00 95.06 206 ASP A C 1
ATOM 1631 O O . ASP A 1 206 ? 3.566 -5.130 11.672 1.00 95.06 206 ASP A O 1
ATOM 1635 N N . THR A 1 207 ? 3.612 -4.448 13.814 1.00 95.44 207 THR A N 1
ATOM 1636 C CA . THR A 1 207 ? 4.947 -3.831 13.765 1.00 95.44 207 THR A CA 1
ATO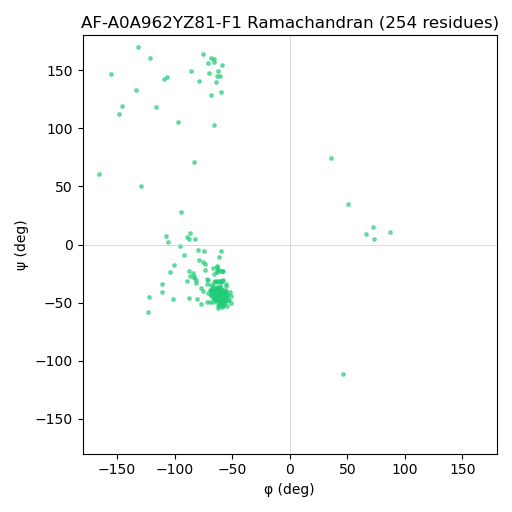M 1637 C C . THR A 1 207 ? 6.019 -4.847 13.356 1.00 95.44 207 THR A C 1
ATOM 1639 O O . THR A 1 207 ? 6.859 -4.554 12.508 1.00 95.44 207 THR A O 1
ATOM 1642 N N . GLY A 1 208 ? 5.974 -6.068 13.901 1.00 96.81 208 GLY A N 1
ATOM 1643 C CA . GLY A 1 208 ? 6.902 -7.141 13.545 1.00 96.81 208 GLY A CA 1
ATOM 1644 C C . GLY A 1 208 ? 6.830 -7.523 12.066 1.00 96.81 208 GLY A C 1
ATOM 1645 O O . GLY A 1 208 ? 7.871 -7.707 11.438 1.00 96.81 208 GLY A O 1
ATOM 1646 N N . ILE A 1 209 ? 5.629 -7.579 11.481 1.00 98.00 209 ILE A N 1
ATOM 1647 C CA . ILE A 1 209 ? 5.449 -7.839 10.045 1.00 98.00 209 ILE A CA 1
ATOM 1648 C C . ILE A 1 209 ? 6.032 -6.702 9.212 1.00 98.00 209 ILE A C 1
ATOM 1650 O O . ILE A 1 209 ? 6.779 -6.980 8.278 1.00 98.00 209 ILE A O 1
ATOM 1654 N N . VAL A 1 210 ? 5.744 -5.444 9.562 1.00 97.62 210 VAL A N 1
ATOM 1655 C CA . VAL A 1 210 ? 6.293 -4.276 8.850 1.00 97.62 210 VAL A CA 1
ATOM 1656 C C . VAL A 1 210 ? 7.815 -4.326 8.824 1.00 97.62 210 VAL A C 1
ATOM 1658 O O . VAL A 1 210 ? 8.409 -4.245 7.752 1.00 97.62 210 VAL A O 1
ATOM 1661 N N . LEU A 1 211 ? 8.445 -4.531 9.981 1.00 97.00 211 LEU A N 1
ATOM 1662 C CA . LEU A 1 211 ? 9.903 -4.609 10.084 1.00 97.00 211 LEU A CA 1
ATOM 1663 C C . LEU A 1 211 ? 10.474 -5.809 9.321 1.00 97.00 211 LEU A C 1
ATOM 1665 O O . LEU A 1 211 ? 11.491 -5.672 8.645 1.00 97.00 211 LEU A O 1
ATOM 1669 N N . THR A 1 212 ? 9.814 -6.968 9.388 1.00 97.69 212 THR A N 1
ATOM 1670 C CA . THR A 1 212 ? 10.262 -8.182 8.686 1.00 97.69 212 THR A CA 1
ATOM 1671 C C . THR A 1 212 ? 10.196 -8.011 7.172 1.00 97.69 212 THR A C 1
ATOM 1673 O O . THR A 1 212 ? 11.150 -8.339 6.473 1.00 97.69 212 THR A O 1
ATOM 1676 N N . VAL A 1 213 ? 9.093 -7.472 6.651 1.00 97.62 213 VAL A N 1
ATOM 1677 C CA . VAL A 1 213 ? 8.921 -7.230 5.213 1.00 97.62 213 VAL A CA 1
ATOM 1678 C C . VAL A 1 213 ? 9.859 -6.129 4.733 1.00 97.62 213 VAL A C 1
ATOM 1680 O O . VAL A 1 213 ? 10.441 -6.272 3.665 1.00 97.62 213 VAL A O 1
ATOM 1683 N N . LEU A 1 214 ? 10.068 -5.073 5.524 1.00 96.62 214 LEU A N 1
ATOM 1684 C CA . LEU A 1 214 ? 11.041 -4.029 5.203 1.00 96.62 214 LEU A CA 1
ATOM 1685 C C . LEU A 1 214 ? 12.461 -4.601 5.120 1.00 96.62 214 LEU A C 1
ATOM 1687 O O . LEU A 1 214 ? 13.180 -4.317 4.165 1.00 96.62 214 LEU A O 1
ATOM 1691 N N . ALA A 1 215 ? 12.853 -5.444 6.078 1.00 97.19 215 ALA A N 1
ATOM 1692 C CA . ALA A 1 215 ? 14.140 -6.130 6.046 1.00 97.19 215 ALA A CA 1
ATOM 1693 C C . ALA A 1 215 ? 14.255 -7.049 4.820 1.00 97.19 215 ALA A C 1
ATOM 1695 O O . ALA A 1 215 ? 15.246 -6.975 4.099 1.00 97.19 215 ALA A O 1
ATOM 1696 N N . ALA A 1 216 ? 13.223 -7.848 4.532 1.00 97.00 216 ALA A N 1
ATOM 1697 C CA . ALA A 1 216 ? 13.183 -8.712 3.355 1.00 97.00 216 ALA A CA 1
ATOM 1698 C C . ALA A 1 216 ? 13.269 -7.911 2.047 1.00 97.00 216 ALA A C 1
ATOM 1700 O O . ALA A 1 216 ? 13.985 -8.310 1.130 1.00 97.00 216 ALA A O 1
ATOM 1701 N N . TYR A 1 217 ? 12.592 -6.763 1.972 1.00 96.06 217 TYR A N 1
ATOM 1702 C CA . TYR A 1 217 ? 12.689 -5.857 0.837 1.00 96.06 217 TYR A CA 1
ATOM 1703 C C . TYR A 1 217 ? 14.120 -5.342 0.681 1.00 96.06 217 TYR A C 1
ATOM 1705 O O . TYR A 1 217 ? 14.699 -5.524 -0.387 1.00 96.06 217 TYR A O 1
ATOM 1713 N N . ILE A 1 218 ? 14.723 -4.787 1.734 1.00 94.94 218 ILE A N 1
ATOM 1714 C CA . ILE A 1 218 ? 16.110 -4.305 1.698 1.00 94.94 218 ILE A CA 1
ATOM 1715 C C . ILE A 1 218 ? 17.053 -5.424 1.237 1.00 94.94 218 ILE A C 1
ATOM 1717 O O . ILE A 1 218 ? 17.836 -5.213 0.315 1.00 94.94 218 ILE A O 1
ATOM 1721 N N . SER A 1 219 ? 16.931 -6.633 1.791 1.00 96.19 219 SER A N 1
ATOM 1722 C CA . SER A 1 219 ? 17.713 -7.799 1.360 1.00 96.19 219 SER A CA 1
ATOM 1723 C C . SER A 1 219 ? 17.484 -8.154 -0.111 1.00 96.19 219 SER A C 1
ATOM 1725 O O . SER A 1 219 ? 18.446 -8.441 -0.821 1.00 96.19 219 SER A O 1
ATOM 1727 N N . SER A 1 220 ? 16.242 -8.085 -0.600 1.00 95.00 220 SER A N 1
ATOM 1728 C CA . SER A 1 220 ? 15.925 -8.356 -2.009 1.00 95.00 220 SER A CA 1
ATOM 1729 C C . SER A 1 220 ? 16.661 -7.413 -2.960 1.00 95.00 220 SER A C 1
ATOM 1731 O O . SER A 1 220 ? 17.048 -7.837 -4.047 1.00 95.00 220 SER A O 1
ATOM 1733 N N . ILE A 1 221 ? 16.920 -6.166 -2.540 1.00 94.81 221 ILE A N 1
ATOM 1734 C CA . ILE A 1 221 ? 17.634 -5.199 -3.374 1.00 94.81 221 ILE A CA 1
ATOM 1735 C C . ILE A 1 221 ? 19.067 -5.682 -3.637 1.00 94.81 221 ILE A C 1
ATOM 1737 O O . ILE A 1 221 ? 19.538 -5.613 -4.771 1.00 94.81 221 ILE A O 1
ATOM 1741 N N . PHE A 1 222 ? 19.743 -6.210 -2.612 1.00 94.31 222 PHE A N 1
ATOM 1742 C CA . PHE A 1 222 ? 21.110 -6.725 -2.732 1.00 94.31 222 PHE A CA 1
ATOM 1743 C C . PHE A 1 222 ? 21.185 -8.043 -3.508 1.00 94.31 222 PHE A C 1
ATOM 1745 O O . PHE A 1 222 ? 22.166 -8.280 -4.206 1.00 94.31 222 PHE A O 1
ATOM 1752 N N . ILE A 1 223 ? 20.165 -8.899 -3.392 1.00 93.81 223 ILE A N 1
ATOM 1753 C CA . ILE A 1 223 ? 20.188 -10.250 -3.971 1.00 93.81 223 ILE A CA 1
ATOM 1754 C C . ILE A 1 223 ? 19.695 -10.248 -5.424 1.00 93.81 223 ILE A C 1
ATOM 1756 O O . ILE A 1 223 ? 20.314 -10.870 -6.283 1.00 93.81 223 ILE A O 1
ATOM 1760 N N . TRP A 1 224 ? 18.581 -9.571 -5.715 1.00 91.56 224 TRP A N 1
ATOM 1761 C CA . TRP A 1 224 ? 17.903 -9.656 -7.018 1.00 91.56 224 TRP A CA 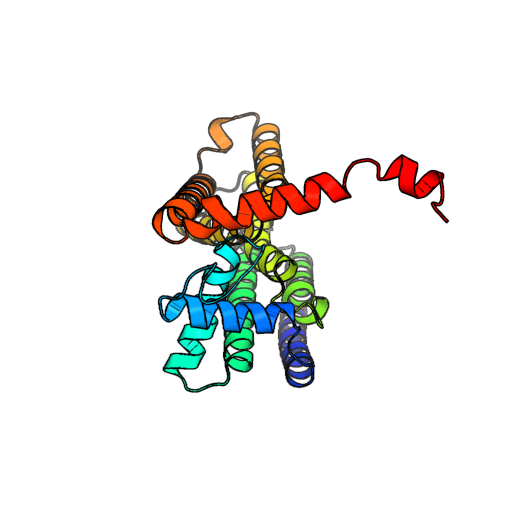1
ATOM 1762 C C . TRP A 1 224 ? 18.132 -8.444 -7.913 1.00 91.56 224 TRP A C 1
ATOM 1764 O O . TRP A 1 224 ? 18.043 -8.559 -9.133 1.00 91.56 224 TRP A O 1
ATOM 1774 N N . THR A 1 225 ? 18.453 -7.286 -7.339 1.00 93.56 225 THR A N 1
ATOM 1775 C CA . THR A 1 225 ? 18.682 -6.053 -8.106 1.00 93.56 225 THR A CA 1
ATOM 1776 C C . THR A 1 225 ? 20.001 -5.365 -7.731 1.00 93.56 225 THR A C 1
ATOM 1778 O O . THR A 1 225 ? 20.003 -4.154 -7.490 1.00 93.56 225 THR A O 1
ATOM 1781 N N . PRO A 1 226 ? 21.145 -6.078 -7.702 1.00 94.25 226 PRO A N 1
ATOM 1782 C CA . PRO A 1 226 ? 22.421 -5.503 -7.263 1.00 94.25 226 PRO A CA 1
ATOM 1783 C C . PRO A 1 226 ? 22.843 -4.288 -8.105 1.00 94.25 226 PRO A C 1
ATOM 1785 O O . PRO A 1 226 ? 23.416 -3.332 -7.581 1.00 94.25 226 PRO A O 1
ATOM 1788 N N . ASN A 1 227 ? 22.479 -4.265 -9.393 1.00 93.88 227 ASN A N 1
ATOM 1789 C CA . ASN A 1 227 ? 22.732 -3.138 -10.297 1.00 93.88 227 ASN A CA 1
ATOM 1790 C C . ASN A 1 227 ? 22.112 -1.822 -9.800 1.00 93.88 227 ASN A C 1
ATOM 1792 O O . ASN A 1 227 ? 22.673 -0.754 -10.045 1.00 93.88 227 ASN A O 1
ATOM 1796 N N . TYR A 1 228 ? 20.988 -1.879 -9.077 1.00 93.69 228 TYR A N 1
ATOM 1797 C CA . TYR A 1 228 ? 20.393 -0.680 -8.496 1.00 93.69 228 TYR A CA 1
ATOM 1798 C C . TYR A 1 228 ? 21.338 -0.045 -7.467 1.00 93.69 228 TYR A C 1
ATOM 1800 O O . TYR A 1 228 ? 21.582 1.153 -7.517 1.00 93.69 228 TYR A O 1
ATOM 1808 N N . ILE A 1 229 ? 21.936 -0.844 -6.579 1.00 93.94 229 ILE A N 1
ATOM 1809 C CA . ILE A 1 229 ? 22.831 -0.345 -5.522 1.00 93.94 229 ILE A CA 1
ATOM 1810 C C . ILE A 1 229 ? 24.200 0.054 -6.065 1.00 93.94 229 ILE A C 1
ATOM 1812 O O . ILE A 1 229 ? 24.757 1.052 -5.621 1.00 93.94 229 ILE A O 1
ATOM 1816 N N . HIS A 1 230 ? 24.758 -0.711 -7.001 1.00 93.81 230 HIS A N 1
ATOM 1817 C CA . HIS A 1 230 ? 26.135 -0.492 -7.450 1.00 93.81 230 HIS A CA 1
ATOM 1818 C C . HIS A 1 230 ? 26.267 0.514 -8.595 1.00 93.81 230 HIS A C 1
ATOM 1820 O O . HIS A 1 230 ? 27.344 1.076 -8.771 1.00 93.81 230 HIS A O 1
ATOM 1826 N N . ILE A 1 231 ? 25.204 0.744 -9.372 1.00 93.62 231 ILE A N 1
ATOM 1827 C CA . ILE A 1 231 ? 25.268 1.571 -10.586 1.00 93.62 231 ILE A CA 1
ATOM 1828 C C . ILE A 1 231 ? 24.262 2.716 -10.507 1.00 93.62 231 ILE A C 1
ATOM 1830 O O . ILE A 1 231 ? 24.652 3.883 -10.545 1.00 93.62 231 ILE A O 1
ATOM 1834 N N . ILE A 1 232 ? 22.976 2.401 -10.347 1.00 93.75 232 ILE A N 1
ATOM 1835 C CA . ILE A 1 232 ? 21.911 3.411 -10.405 1.00 93.75 232 ILE A CA 1
ATOM 1836 C C . ILE A 1 232 ? 21.961 4.360 -9.211 1.00 93.75 232 ILE A C 1
ATOM 1838 O O . ILE A 1 232 ? 21.949 5.571 -9.396 1.00 93.75 232 ILE A O 1
ATOM 1842 N N . PHE A 1 23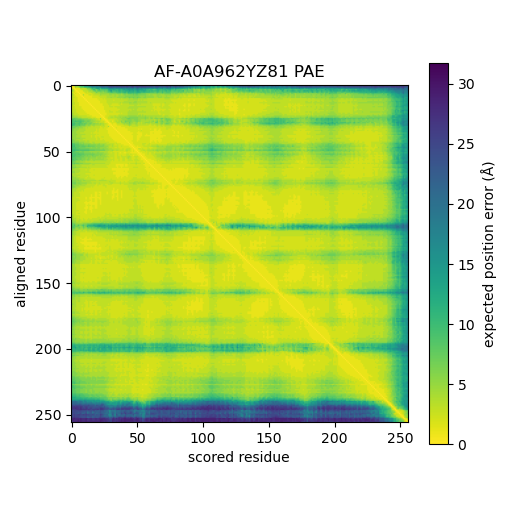3 ? 22.039 3.843 -7.988 1.00 92.38 233 PHE A N 1
ATOM 1843 C CA . PHE A 1 233 ? 22.005 4.660 -6.781 1.00 92.38 233 PHE A CA 1
ATOM 1844 C C . PHE A 1 233 ? 23.198 5.637 -6.692 1.00 92.38 233 PHE A C 1
ATOM 1846 O O . PHE A 1 233 ? 22.957 6.825 -6.471 1.00 92.38 233 PHE A O 1
ATOM 1853 N N . PRO A 1 234 ? 24.460 5.229 -6.952 1.00 93.25 234 PRO A N 1
ATOM 1854 C CA . PRO A 1 234 ? 25.585 6.160 -7.028 1.00 93.25 234 PRO A CA 1
ATOM 1855 C C . PRO A 1 234 ? 25.419 7.202 -8.136 1.00 93.25 234 PRO A C 1
ATOM 1857 O O . PRO A 1 234 ? 25.711 8.377 -7.914 1.00 93.25 234 PRO A O 1
ATOM 1860 N N . LEU A 1 235 ? 24.904 6.799 -9.306 1.00 90.56 235 LEU A N 1
ATOM 1861 C CA . LEU A 1 235 ? 24.611 7.717 -10.407 1.00 90.56 235 LEU A CA 1
ATOM 1862 C C . LEU A 1 235 ? 23.582 8.772 -9.980 1.00 90.56 235 LEU A C 1
ATOM 1864 O O . LEU A 1 235 ? 23.843 9.966 -10.111 1.00 90.56 235 LEU A O 1
ATOM 1868 N N . VAL A 1 236 ? 22.461 8.342 -9.401 1.00 88.62 236 VAL A N 1
ATOM 1869 C CA . VAL A 1 236 ? 21.393 9.194 -8.859 1.00 88.62 236 VAL A CA 1
ATOM 1870 C C . VAL A 1 236 ? 21.963 10.185 -7.845 1.00 88.62 236 VAL A C 1
ATOM 1872 O O . VAL A 1 236 ? 21.804 11.392 -8.017 1.00 88.62 236 VAL A O 1
ATOM 1875 N N . ILE A 1 237 ? 22.696 9.713 -6.834 1.00 88.69 237 ILE A N 1
ATOM 1876 C CA . ILE A 1 237 ? 23.312 10.582 -5.821 1.00 88.69 237 ILE A CA 1
ATOM 1877 C C . ILE A 1 237 ? 24.271 11.588 -6.463 1.00 88.69 237 ILE A C 1
ATOM 1879 O O . ILE A 1 237 ? 24.224 12.767 -6.119 1.00 88.69 237 ILE A O 1
ATOM 1883 N N . SER A 1 238 ? 25.100 11.166 -7.422 1.00 87.88 238 SER A N 1
ATOM 1884 C CA . SER A 1 238 ? 26.044 12.056 -8.112 1.00 87.88 238 SER A CA 1
ATOM 1885 C C . SER A 1 238 ? 25.358 13.164 -8.916 1.00 87.88 238 SER A C 1
ATOM 1887 O O . SER A 1 238 ? 25.899 14.263 -9.023 1.00 87.88 238 SER A O 1
ATOM 1889 N N . LEU A 1 239 ? 24.171 12.889 -9.466 1.00 83.88 239 LEU A N 1
ATOM 1890 C CA . LEU A 1 239 ? 23.375 13.865 -10.205 1.00 83.88 239 LEU A CA 1
ATOM 1891 C C . LEU A 1 239 ? 22.680 14.825 -9.239 1.00 83.88 239 LEU A C 1
ATOM 1893 O O . LEU A 1 239 ? 22.840 16.035 -9.363 1.00 83.88 239 LEU A O 1
ATOM 1897 N N . PHE A 1 240 ? 21.975 14.298 -8.235 1.00 78.12 240 PHE A N 1
ATOM 1898 C CA . PHE A 1 240 ? 21.192 15.118 -7.311 1.00 78.12 240 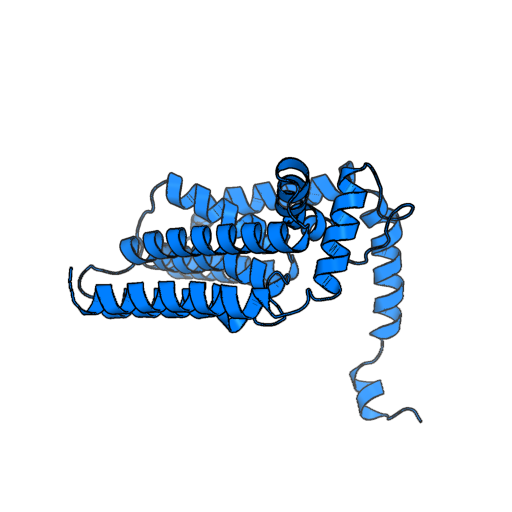PHE A CA 1
ATOM 1899 C C . PHE A 1 240 ? 22.060 15.991 -6.403 1.00 78.12 240 PHE A C 1
ATOM 1901 O O . PHE A 1 240 ? 21.762 17.172 -6.237 1.00 78.12 240 PHE A O 1
ATOM 1908 N N . THR A 1 241 ? 23.150 15.464 -5.841 1.00 72.25 241 THR A N 1
ATOM 1909 C CA . THR A 1 241 ? 24.041 16.258 -4.971 1.00 72.25 241 THR A CA 1
ATOM 1910 C C . THR A 1 241 ? 24.598 17.482 -5.691 1.00 72.25 241 THR A C 1
ATOM 1912 O O . THR A 1 241 ? 24.587 18.568 -5.122 1.00 72.25 241 THR A O 1
ATOM 1915 N N . LYS A 1 242 ? 24.963 17.357 -6.974 1.00 66.50 242 LYS A N 1
ATOM 1916 C CA . LYS A 1 242 ? 25.419 18.489 -7.797 1.00 66.50 242 LYS A CA 1
ATOM 1917 C C . LYS A 1 242 ? 24.341 19.557 -8.000 1.00 66.50 242 LYS A C 1
ATOM 1919 O O . LYS A 1 242 ? 24.675 20.731 -8.101 1.00 66.50 242 LYS A O 1
ATOM 1924 N N . THR A 1 243 ? 23.065 19.175 -8.037 1.00 61.69 243 THR A N 1
ATOM 1925 C CA . THR A 1 243 ? 21.938 20.101 -8.240 1.00 61.69 243 THR A CA 1
ATOM 1926 C C . THR A 1 243 ? 21.481 20.789 -6.947 1.00 61.69 243 THR A C 1
ATOM 1928 O O . THR A 1 243 ? 20.970 21.904 -6.997 1.00 61.69 243 THR A O 1
ATOM 1931 N N . PHE A 1 244 ? 21.680 20.172 -5.779 1.00 61.66 244 PHE A N 1
ATOM 1932 C CA . PHE A 1 244 ? 21.188 20.684 -4.489 1.00 61.66 244 PHE A CA 1
ATOM 1933 C C . PHE A 1 244 ? 22.152 21.627 -3.746 1.00 61.66 244 PHE A C 1
ATOM 1935 O O . PHE A 1 244 ? 21.862 22.015 -2.615 1.00 61.66 244 PHE A O 1
ATOM 1942 N N . HIS A 1 245 ? 23.281 22.020 -4.343 1.00 57.84 245 HIS A N 1
ATOM 1943 C CA . HIS A 1 245 ? 24.345 22.706 -3.604 1.00 57.84 245 HIS A CA 1
ATOM 1944 C C . HIS A 1 245 ? 24.100 24.178 -3.219 1.00 57.84 245 HIS A C 1
ATOM 1946 O O . HIS A 1 245 ? 24.909 24.692 -2.454 1.00 57.84 245 HIS A O 1
ATOM 1952 N N . ASP A 1 246 ? 23.018 24.854 -3.637 1.00 60.66 246 ASP A N 1
ATOM 1953 C CA . ASP A 1 246 ? 22.708 26.198 -3.097 1.00 60.66 246 ASP A CA 1
ATOM 1954 C C . ASP A 1 246 ? 21.266 26.698 -3.405 1.00 60.66 246 ASP A C 1
ATOM 1956 O O . ASP A 1 246 ? 21.090 27.726 -4.058 1.00 60.66 246 ASP A O 1
ATOM 1960 N N . PRO A 1 247 ? 20.180 26.028 -2.960 1.00 65.00 247 PRO A N 1
ATOM 1961 C CA . PRO A 1 247 ? 18.818 26.392 -3.369 1.00 65.00 247 PRO A CA 1
ATOM 1962 C C . PRO A 1 247 ? 18.433 27.818 -2.952 1.00 65.00 247 PRO A C 1
ATOM 1964 O O . PRO A 1 247 ? 17.870 28.557 -3.749 1.00 65.00 247 PRO A O 1
ATOM 1967 N N . LEU A 1 248 ? 18.790 28.250 -1.738 1.00 61.97 248 LEU A N 1
ATOM 1968 C CA . LEU A 1 248 ? 18.469 29.601 -1.266 1.00 61.97 248 LEU A CA 1
ATOM 1969 C C . LEU A 1 248 ? 19.288 30.680 -1.977 1.00 61.97 248 LEU A C 1
ATOM 1971 O O . LEU A 1 248 ? 18.728 31.703 -2.352 1.00 61.97 248 LEU A O 1
ATOM 1975 N N . LYS A 1 249 ? 20.588 30.463 -2.208 1.00 65.25 249 LYS A N 1
ATOM 1976 C CA . LYS A 1 249 ? 21.405 31.435 -2.945 1.00 65.25 249 LYS A CA 1
ATOM 1977 C C . LYS A 1 249 ? 21.023 31.509 -4.417 1.00 65.25 249 LYS A C 1
ATOM 1979 O O . LYS A 1 249 ? 20.956 32.608 -4.940 1.00 65.25 249 LYS A O 1
ATOM 1984 N N . ILE A 1 250 ? 20.721 30.386 -5.068 1.00 65.31 250 ILE A N 1
ATOM 1985 C CA . ILE A 1 250 ? 20.283 30.357 -6.473 1.00 65.31 250 ILE A CA 1
ATOM 1986 C C . ILE A 1 250 ? 18.925 31.057 -6.636 1.00 65.31 250 ILE A C 1
ATOM 1988 O O . ILE A 1 250 ? 18.753 31.828 -7.575 1.00 65.31 250 ILE A O 1
ATOM 1992 N N . ILE A 1 251 ? 17.989 30.852 -5.700 1.00 63.72 251 ILE A N 1
ATOM 1993 C CA . ILE A 1 251 ? 16.682 31.534 -5.694 1.00 63.72 251 ILE A CA 1
ATOM 1994 C C . ILE A 1 251 ? 16.831 33.039 -5.426 1.00 63.72 251 ILE A C 1
ATOM 1996 O O . ILE A 1 251 ? 16.124 33.840 -6.030 1.00 63.72 251 ILE A O 1
ATOM 2000 N N . LEU A 1 252 ? 17.735 33.437 -4.526 1.00 69.12 252 LEU A N 1
ATOM 2001 C CA . LEU A 1 252 ? 17.906 34.840 -4.133 1.00 69.12 252 LEU A CA 1
ATOM 2002 C C . LEU A 1 252 ? 18.803 35.64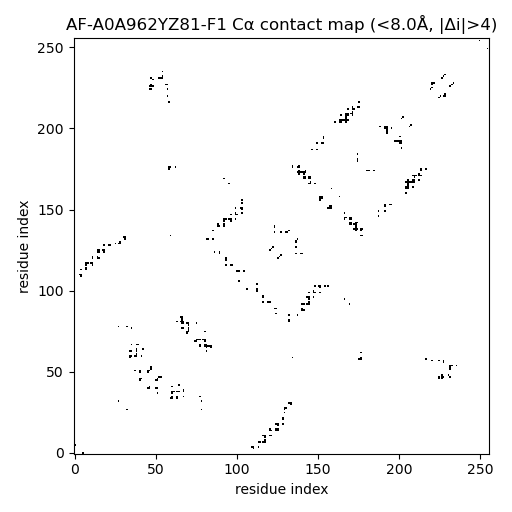6 -5.080 1.00 69.12 252 LEU A C 1
ATOM 2004 O O . LEU A 1 252 ? 18.679 36.867 -5.115 1.00 69.12 252 LEU A O 1
ATOM 2008 N N . LEU A 1 253 ? 19.706 35.001 -5.824 1.00 69.31 253 LEU A N 1
ATOM 2009 C CA . LEU A 1 253 ? 20.723 35.687 -6.630 1.00 69.31 253 LEU A CA 1
ATOM 2010 C C . LEU A 1 253 ? 20.493 35.641 -8.140 1.00 69.31 253 LEU A C 1
ATOM 2012 O O . LEU A 1 253 ? 21.367 36.126 -8.844 1.00 69.31 253 LEU A O 1
ATOM 2016 N N . ASN A 1 254 ? 19.351 35.132 -8.626 1.00 49.72 254 ASN A N 1
ATOM 2017 C CA . ASN A 1 254 ? 18.897 35.255 -10.022 1.00 49.72 254 ASN A CA 1
ATOM 2018 C C . ASN A 1 254 ? 20.060 35.210 -11.034 1.00 49.72 254 ASN A C 1
ATOM 2020 O O . ASN A 1 254 ? 20.483 36.236 -11.564 1.00 49.72 254 ASN A O 1
ATOM 2024 N N . TYR A 1 255 ? 20.626 34.026 -11.267 1.00 55.47 255 TYR A N 1
ATOM 2025 C CA . TYR A 1 255 ? 21.642 33.884 -12.307 1.00 55.47 255 TYR A CA 1
ATOM 2026 C C . TYR A 1 255 ? 20.992 34.136 -13.679 1.00 55.47 255 TYR A C 1
ATOM 2028 O O . TYR A 1 255 ? 20.258 33.284 -14.180 1.00 55.47 255 TYR A O 1
ATOM 2036 N N . THR A 1 256 ? 21.230 35.325 -14.241 1.00 49.41 256 THR A N 1
ATOM 2037 C CA . THR A 1 256 ? 21.172 35.596 -15.688 1.00 49.41 256 THR A CA 1
ATOM 2038 C C . THR A 1 256 ? 22.299 34.875 -16.402 1.00 49.41 256 THR A C 1
ATOM 2040 O O . THR A 1 256 ? 23.429 34.929 -15.861 1.00 49.41 256 THR A O 1
#

Foldseek 3Di:
DDPLVVVLVVLLVVLQVVLVVLLVPDDQDPVVVLLLLVLVCVVVVHACPPRHPDLDACLSSVLLNQLNVQCVVVVDDSSVSLLVSLVVLLVVLLVLLLVLLPLQDDPVCVNVSSVVSSVSSCLQRPVCRNPRVPLVSLLCSLCVSVLSNLSSVLVVHDDDPVSLQSNLVSNLSSCLSDVVCVVVVVVSLVVSCVSVVHNCSCVDPSNVSSVVSNVVSVVCCVVSHVCCVPPSNVVSCVVVVVVPPPPPCCVVVPDD

Solvent-accessible surface area (backbone atoms only — not comparable to full-atom values): 13874 Å² total; per-residue (Å²): 133,60,69,68,60,52,52,38,50,52,51,37,51,48,30,46,54,52,24,50,57,51,54,75,74,50,79,81,43,67,72,57,52,49,40,52,51,48,28,51,42,41,77,71,73,39,47,59,77,87,68,42,78,64,95,66,68,69,48,58,34,61,71,39,43,65,16,52,51,46,12,71,75,69,71,48,54,58,68,58,24,38,50,53,46,48,50,48,50,37,50,53,31,50,53,49,35,50,52,45,47,58,75,53,48,65,82,89,45,50,69,60,54,38,49,52,50,36,51,49,35,36,56,67,42,43,68,42,61,80,44,58,81,32,68,71,49,48,28,51,41,25,33,49,36,36,57,53,44,49,55,28,48,72,70,73,50,83,76,55,70,67,57,34,46,55,35,11,53,34,28,27,54,16,36,55,63,40,66,82,50,44,58,58,55,52,53,51,49,51,50,46,21,62,74,67,72,35,76,70,68,60,77,39,67,24,52,50,43,24,54,51,48,47,50,52,50,57,50,42,40,62,73,76,38,42,54,44,66,75,48,42,48,55,50,51,50,60,54,51,57,71,71,64,76,46,64,68,59,55,70,72,59,62,84,124

Mean predicted aligned error: 5.27 Å

Nearest PDB structures (foldseek):
  7sqc-assembly1_1W  TM=1.420E-01  e=6.410E+00  Chlamydomonas reinhardtii

pLDDT: mean 92.34, std 9.15, range [49.41, 98.75]

Sequence (256 aa):
MNKAKIIGLSLIVAAIVVSIIIQSNIYLGWNMGWRLHVTQQFLAGGNYVTNFMDINPPFLIYEYIPAVLLAKWTGLSAVASLRITVYLFAILSLALCHRIIQETFPIKDNAFKDSILVGLAIIFFLAPNTAFSQREHLILLFISPYLLYATLLARGKAPSKQLAIITGCFAAIGFCTDLSFLGVFLLTEIFLMIKHRRWKTCLRIDTGIVLTVLAAYISSIFIWTPNYIHIIFPLVISLFTKTFHDPLKIILLNYT

Secondary structure (DSSP, 8-state):
--HHHHHHHHHHHHHHHHHHHHHHTSPPPHHHHHHHHHHHHHHTT--TTTT---SS-THHHHHHHHHHHHHHHH---HHHHHHHHHHHHHHHHHHHHHHHHHHHS-GGGHHHHHHHHHHHHIIIIITTGGGTT-HHHHHHHHHHHHHHHHHHHHTT----HHHHHHHHHHHHHHHHH-GGGHHHHHHHHHHHHHHHT-GGGG-SHHHHHHHHHHHHHHHHHHHH-HHIIIIIHHHHHHHHHHHSS-HHHHHHH---

Radius of gyration: 20.78 Å; Cα contacts (8 Å, |Δi|>4): 251; chains: 1; bounding box: 58×50×51 Å